Protein AF-A0A2E1J754-F1 (afdb_monomer_lite)

Foldseek 3Di:
DPLVVLLVLLVVLVVLLVVLVVQQPPDPPNLVSLLVSLCSNLVVSLVVQVCCVPPPVNHPFFLQDQQPPDDVNSGNVSQVSQQVVLQVSLVSVLVSQVVCVVVVHDGDPPLLVVLLSSLRSHLAPSSQSSLVSVCVSCVVNVVLVSLLSSLVSNLSSLSSVCNNPVVSPLVSLVVLQVSLVVLLVVLLVCLVVVVVSNNVSSLSSNVVSNVSSCVSVVVLQDLVQLVSLLSSLLSQLLSCLSVVPPVSVVVSVVSNVCSVVSNCVSNPVVCVPPVSVVVSVVSVVVSVVVNVVSCVVCVVVNVVD

Radius of gyration: 23.57 Å; chains: 1; bounding box: 48×75×52 Å

Sequence (305 aa):
MSNLELFDMAIMALLVFLLCIISLMNQKNLMERIAIAVDWFIIPIFIGRLIGAILYESLPAPLSVNPTKGDFIEWILPWSILETLLILSVILLSWLEVKRQKNDKEATKNNSIRAIAIVFISTGPAGLLAITLTLYHTIKNEQVSELGFIVPAIIFPIISISNMIPSIDGFGDNITLIIGLLSLLLCALTVPMKKEIWTMVLAIDAHLMLYTGILWTGLFTTIYLPIILISISTVVWVVGILQLRRVLRVWGLFDLLIAIIASLLVLGSTMLNPSILLISLIVLAVELGFVTWLSLSNEEELIKD

Secondary structure (DSSP, 8-state):
--THHHHHHHHHHHHHHHHHHHHHTT-S-HHHHHHHHHHHHHHHHHHHHHHHHHHTS-SPPTT---TTSS-IIIIIHHHHHHHHHHHHHHHHHHHHHHHHHHTTPPPPS-HHHHHHHHHHHSSSHHHHHHHHHHHHHHHHTT-HHHHHHHHHHTHHHHHHHHHH-GGGTTHHHHHHHHHHHHHHHHHHHTTTTT-GGGHHHHHHHHHHHHHHHHHHTTGGGSTHHHHHHHHHHHHHHHHHHHTT-HHHHHHHHHHHHHHHHHHHHHHGGGGGSHHHHHHHHHHHHHHHHHHHHHHHHTHHHHT--

Structure (mmCIF, N/CA/C/O backbone):
data_AF-A0A2E1J754-F1
#
_entry.id   AF-A0A2E1J754-F1
#
loop_
_atom_site.group_PDB
_atom_site.id
_atom_site.type_symbol
_atom_site.label_atom_id
_atom_site.label_alt_id
_atom_site.label_comp_id
_atom_site.label_asym_id
_atom_site.label_entity_id
_atom_site.label_seq_id
_atom_site.pdbx_PDB_ins_code
_atom_site.Cartn_x
_atom_site.Cartn_y
_atom_site.Cartn_z
_atom_site.occupancy
_atom_site.B_iso_or_equiv
_atom_site.auth_seq_id
_atom_site.auth_comp_id
_atom_site.auth_asym_id
_atom_site.auth_atom_id
_atom_site.pdbx_PDB_model_num
ATOM 1 N N . MET A 1 1 ? 12.336 10.855 -28.232 1.00 47.72 1 MET A N 1
ATOM 2 C CA . MET A 1 1 ? 11.633 11.811 -27.354 1.00 47.72 1 MET A CA 1
ATOM 3 C C . MET A 1 1 ? 12.185 13.189 -27.646 1.00 47.72 1 MET A C 1
ATOM 5 O O . MET A 1 1 ? 13.400 13.314 -27.755 1.00 47.72 1 MET A O 1
ATOM 9 N N . SER A 1 2 ? 11.328 14.182 -27.875 1.00 45.94 2 SER A N 1
ATOM 10 C CA . SER A 1 2 ? 11.789 15.562 -28.021 1.00 45.94 2 SER A CA 1
ATOM 11 C C . SER A 1 2 ? 12.051 16.107 -26.622 1.00 45.94 2 SER A C 1
ATOM 13 O O . SER A 1 2 ? 11.120 16.306 -25.850 1.00 45.94 2 SER A O 1
ATOM 15 N N . ASN A 1 3 ? 13.315 16.325 -26.279 1.00 54.97 3 ASN A N 1
ATOM 16 C CA . ASN A 1 3 ? 13.728 16.823 -24.967 1.00 54.97 3 ASN A CA 1
ATOM 17 C C . ASN A 1 3 ? 13.116 18.202 -24.600 1.00 54.97 3 ASN A C 1
ATOM 19 O O . ASN A 1 3 ? 13.100 18.589 -23.434 1.00 54.97 3 ASN A O 1
ATOM 23 N N . LEU A 1 4 ? 12.547 18.913 -25.581 1.00 60.50 4 LEU A N 1
ATOM 24 C CA . LEU A 1 4 ? 11.836 20.183 -25.403 1.00 60.50 4 LEU A CA 1
ATOM 25 C C . LEU A 1 4 ? 10.581 20.056 -24.517 1.00 60.50 4 LEU A C 1
ATOM 27 O O . LEU A 1 4 ? 10.286 20.963 -23.744 1.00 60.50 4 LEU A O 1
ATOM 31 N N . GLU A 1 5 ? 9.879 18.920 -24.554 1.00 66.94 5 GLU A N 1
ATOM 32 C CA . GLU A 1 5 ? 8.599 18.746 -23.843 1.00 66.94 5 GLU A CA 1
ATOM 33 C C . GLU A 1 5 ? 8.767 18.685 -22.309 1.00 66.94 5 GLU A C 1
ATOM 35 O O . GLU A 1 5 ? 7.878 19.082 -21.552 1.00 66.94 5 GLU A O 1
ATOM 40 N N . LEU A 1 6 ? 9.930 18.236 -21.824 1.00 72.00 6 LEU A N 1
ATOM 41 C CA . LEU A 1 6 ? 10.258 18.195 -20.392 1.00 72.00 6 LEU A CA 1
ATOM 42 C C . LEU A 1 6 ? 10.640 19.569 -19.846 1.00 72.00 6 LEU A C 1
ATOM 44 O O . LEU A 1 6 ? 10.276 19.922 -18.721 1.00 72.00 6 LEU A O 1
ATOM 48 N N . PHE A 1 7 ? 11.345 20.361 -20.651 1.00 74.62 7 PHE A N 1
ATOM 49 C CA . PHE A 1 7 ? 11.630 21.749 -20.319 1.00 74.62 7 PHE A CA 1
ATOM 50 C C . PHE A 1 7 ? 10.332 22.567 -20.234 1.00 74.62 7 PHE A C 1
ATOM 52 O O . PHE A 1 7 ? 10.132 23.309 -19.269 1.00 74.62 7 PHE A O 1
ATOM 59 N N . ASP A 1 8 ? 9.396 22.337 -21.158 1.00 76.44 8 ASP A N 1
ATOM 60 C CA . ASP A 1 8 ? 8.057 22.933 -21.120 1.00 76.44 8 ASP A CA 1
ATOM 61 C C . ASP A 1 8 ? 7.276 22.519 -19.861 1.00 76.44 8 ASP A C 1
ATOM 63 O O . ASP A 1 8 ? 6.618 23.354 -19.235 1.00 76.44 8 ASP A O 1
ATOM 67 N N . MET A 1 9 ? 7.401 21.263 -19.415 1.00 76.81 9 MET A N 1
ATOM 68 C CA . MET A 1 9 ? 6.810 20.805 -18.152 1.00 76.81 9 MET A CA 1
ATOM 69 C C . MET A 1 9 ? 7.381 21.557 -16.937 1.00 76.81 9 MET A C 1
ATOM 71 O O . MET A 1 9 ? 6.622 21.930 -16.041 1.00 76.81 9 MET A O 1
ATOM 75 N N . ALA A 1 10 ? 8.690 21.821 -16.897 1.00 79.44 10 ALA A N 1
ATOM 76 C CA . ALA A 1 10 ? 9.306 22.594 -15.815 1.00 79.44 10 ALA A CA 1
ATOM 77 C C . ALA A 1 10 ? 8.844 24.056 -15.806 1.00 79.44 10 ALA A C 1
ATOM 79 O O . ALA A 1 10 ? 8.538 24.600 -14.741 1.00 79.44 10 ALA A O 1
ATOM 80 N N . ILE A 1 11 ? 8.737 24.680 -16.984 1.00 80.69 11 ILE A N 1
ATOM 81 C CA . ILE A 1 11 ? 8.177 26.030 -17.124 1.00 80.69 11 ILE A CA 1
ATOM 82 C C . ILE A 1 11 ? 6.727 26.048 -16.639 1.00 80.69 11 ILE A C 1
ATOM 84 O O . ILE A 1 11 ? 6.354 26.917 -15.851 1.00 80.69 11 ILE A O 1
ATOM 88 N N . MET A 1 12 ? 5.918 25.072 -17.052 1.00 82.06 12 MET A N 1
ATOM 89 C CA . MET A 1 12 ? 4.533 24.940 -16.606 1.00 82.06 12 MET A CA 1
ATOM 90 C C . MET A 1 12 ? 4.436 24.757 -15.091 1.00 82.06 12 MET A C 1
ATOM 92 O O . MET A 1 12 ? 3.631 25.433 -14.453 1.00 82.06 12 MET A O 1
ATOM 96 N N . ALA A 1 13 ? 5.278 23.914 -14.490 1.00 80.75 13 ALA A N 1
ATOM 97 C CA . ALA A 1 13 ? 5.318 23.737 -13.040 1.00 80.75 13 ALA A CA 1
ATOM 98 C C . ALA A 1 13 ? 5.649 25.056 -12.321 1.00 80.75 13 ALA A C 1
ATOM 100 O O . ALA A 1 13 ? 4.962 25.427 -11.369 1.00 80.75 13 ALA A O 1
ATOM 101 N N . LEU A 1 14 ? 6.641 25.809 -12.805 1.00 85.81 14 LEU A N 1
ATOM 102 C CA . LEU A 1 14 ? 6.991 27.122 -12.255 1.00 85.81 14 LEU A CA 1
ATOM 103 C C . LEU A 1 14 ? 5.862 28.148 -12.416 1.00 85.81 14 LEU A C 1
ATOM 105 O O . LEU A 1 14 ? 5.579 28.897 -11.480 1.00 85.81 14 LEU A O 1
ATOM 109 N N . LEU A 1 15 ? 5.192 28.176 -13.570 1.00 85.12 15 LEU A N 1
ATOM 110 C CA . LEU A 1 15 ? 4.060 29.070 -13.819 1.00 85.12 15 LEU A CA 1
ATOM 111 C C . LEU A 1 15 ? 2.880 28.754 -12.901 1.00 85.12 15 LEU A C 1
ATOM 113 O O . LEU A 1 15 ? 2.347 29.661 -12.264 1.00 85.12 15 LEU A O 1
ATOM 117 N N . VAL A 1 16 ? 2.493 27.480 -12.786 1.00 84.44 16 VAL A N 1
ATOM 118 C CA . VAL A 1 16 ? 1.420 27.052 -11.876 1.00 84.44 16 VAL A CA 1
ATOM 119 C C . VAL A 1 16 ? 1.789 27.402 -10.437 1.00 84.44 16 VAL A C 1
ATOM 121 O O . VAL A 1 16 ? 0.974 27.978 -9.722 1.00 84.44 16 VAL A O 1
ATOM 124 N N . PHE A 1 17 ? 3.034 27.155 -10.028 1.00 84.69 17 PHE A N 1
ATOM 125 C CA . PHE A 1 17 ? 3.512 27.518 -8.698 1.00 84.69 17 PHE A CA 1
ATOM 126 C C . PHE A 1 17 ? 3.436 29.033 -8.435 1.00 84.69 17 PHE A C 1
ATOM 128 O O . PHE A 1 17 ? 2.975 29.461 -7.375 1.00 84.69 17 PHE A O 1
ATOM 135 N N . LEU A 1 18 ? 3.812 29.866 -9.409 1.00 85.69 18 LEU A N 1
ATOM 136 C CA . LEU A 1 18 ? 3.691 31.321 -9.305 1.00 85.69 18 LEU A CA 1
ATOM 137 C C . LEU A 1 18 ? 2.224 31.765 -9.191 1.00 85.69 18 LEU A C 1
ATOM 139 O O . LEU A 1 18 ? 1.899 32.606 -8.352 1.00 85.69 18 LEU A O 1
ATOM 143 N N . LEU A 1 19 ? 1.327 31.179 -9.989 1.00 85.31 19 LEU A N 1
ATOM 144 C CA . LEU A 1 19 ? -0.113 31.435 -9.900 1.00 85.31 19 LEU A CA 1
ATOM 145 C C . LEU A 1 19 ? -0.670 31.041 -8.525 1.00 85.31 19 LEU A C 1
ATOM 147 O O . LEU A 1 19 ? -1.472 31.783 -7.955 1.00 85.31 19 LEU A O 1
ATOM 151 N N . CYS A 1 20 ? -0.199 29.932 -7.951 1.00 85.69 20 CYS A N 1
ATOM 152 C CA . CYS A 1 20 ? -0.530 29.524 -6.589 1.00 85.69 20 CYS A CA 1
ATOM 153 C C . CYS A 1 20 ? -0.084 30.574 -5.560 1.00 85.69 20 CYS A C 1
ATOM 155 O O . CYS A 1 20 ? -0.878 30.934 -4.693 1.00 85.69 20 CYS A O 1
ATOM 157 N N . ILE A 1 21 ? 1.131 31.128 -5.676 1.00 85.56 21 ILE A N 1
ATOM 158 C CA . ILE A 1 21 ? 1.607 32.212 -4.796 1.00 85.56 21 ILE A CA 1
ATOM 159 C C . ILE A 1 21 ? 0.702 33.443 -4.912 1.00 85.56 21 ILE A C 1
ATOM 161 O O . ILE A 1 21 ? 0.248 33.972 -3.895 1.00 85.56 21 ILE A O 1
ATOM 165 N N . ILE A 1 22 ? 0.398 33.881 -6.136 1.00 84.31 22 ILE A N 1
ATOM 166 C CA . ILE A 1 22 ? -0.469 35.044 -6.377 1.00 84.31 22 ILE A CA 1
ATOM 167 C C . ILE A 1 22 ? -1.865 34.802 -5.785 1.00 84.31 22 ILE A C 1
ATOM 169 O O . ILE A 1 22 ? -2.422 35.683 -5.131 1.00 84.31 22 ILE A O 1
ATOM 173 N N . SER A 1 23 ? -2.408 33.588 -5.925 1.00 85.25 23 SER A N 1
ATOM 174 C CA . SER A 1 23 ? -3.712 33.211 -5.367 1.00 85.25 23 SER A CA 1
ATOM 175 C C . SER A 1 23 ? -3.778 33.281 -3.832 1.00 85.25 23 SER A C 1
ATOM 177 O O . SER A 1 23 ? -4.881 33.305 -3.269 1.00 85.25 23 SER A O 1
ATOM 179 N N . LEU A 1 24 ? -2.635 33.287 -3.141 1.00 85.75 24 LEU A N 1
ATOM 180 C CA . LEU A 1 24 ? -2.552 33.410 -1.684 1.00 85.75 24 LEU A CA 1
ATOM 181 C C . LEU A 1 24 ? -2.466 34.868 -1.213 1.00 85.75 24 LEU A C 1
ATOM 183 O O . LEU A 1 24 ? -2.749 35.147 -0.044 1.00 85.75 24 LEU A O 1
ATOM 187 N N . MET A 1 25 ? -2.113 35.805 -2.097 1.00 83.12 25 MET A N 1
ATOM 188 C CA . MET A 1 25 ? -1.955 37.214 -1.742 1.00 83.12 25 MET A CA 1
ATOM 189 C C . MET A 1 25 ? -3.292 37.834 -1.304 1.00 83.12 25 MET A C 1
ATOM 191 O O . MET A 1 25 ? -4.343 37.589 -1.896 1.00 83.12 25 MET A O 1
ATOM 195 N N . ASN A 1 26 ? -3.250 38.667 -0.258 1.00 76.06 26 ASN A N 1
ATOM 196 C CA . ASN A 1 26 ? -4.406 39.378 0.313 1.00 76.06 26 ASN A CA 1
ATOM 197 C C . ASN A 1 26 ? -5.545 38.503 0.875 1.00 76.06 26 ASN A C 1
ATOM 199 O O . ASN A 1 26 ? -6.674 38.973 1.031 1.00 76.06 26 ASN A O 1
ATOM 203 N N . GLN A 1 27 ? -5.271 37.249 1.242 1.00 80.94 27 GLN A N 1
ATOM 204 C CA . GLN A 1 27 ? -6.302 36.355 1.767 1.00 80.94 27 GLN A CA 1
ATOM 205 C C . GLN A 1 27 ? -6.327 36.264 3.294 1.00 80.94 27 GLN A C 1
ATOM 207 O O . GLN A 1 27 ? -5.302 36.081 3.945 1.00 80.94 27 GLN A O 1
ATOM 212 N N . LYS A 1 28 ? -7.537 36.317 3.867 1.00 75.00 28 LYS A N 1
ATOM 213 C CA . LYS A 1 28 ? -7.764 36.235 5.323 1.00 75.00 28 LYS A CA 1
ATOM 214 C C . LYS A 1 28 ? -7.648 34.801 5.867 1.00 75.00 28 LYS A C 1
ATOM 216 O O . LYS A 1 28 ? -7.119 34.601 6.955 1.00 75.00 28 LYS A O 1
ATOM 221 N N . ASN A 1 29 ? -8.063 33.796 5.088 1.00 81.12 29 ASN A N 1
ATOM 222 C CA . ASN A 1 29 ? -8.018 32.375 5.472 1.00 81.12 29 ASN A CA 1
ATOM 223 C C . ASN A 1 29 ? -6.783 31.676 4.887 1.00 81.12 29 ASN A C 1
ATOM 225 O O . ASN A 1 29 ? -6.894 30.776 4.053 1.00 81.12 29 ASN A O 1
ATOM 229 N N . LEU A 1 30 ? -5.592 32.111 5.309 1.00 84.50 30 LEU A N 1
ATOM 230 C CA . LEU A 1 30 ? -4.327 31.660 4.719 1.00 84.50 30 LEU A CA 1
ATOM 231 C C . LEU A 1 30 ? -4.124 30.137 4.842 1.00 84.50 30 LEU A C 1
ATOM 233 O O . LEU A 1 30 ? -3.707 29.494 3.888 1.00 84.50 30 LEU A O 1
ATOM 237 N N . MET A 1 31 ? -4.487 29.543 5.985 1.00 83.62 31 MET A N 1
ATOM 238 C CA . MET A 1 31 ? -4.318 28.105 6.246 1.00 83.62 31 MET A CA 1
ATOM 239 C C . MET A 1 31 ? -5.065 27.210 5.244 1.00 83.62 31 MET A C 1
ATOM 241 O O . MET A 1 31 ? -4.492 26.280 4.688 1.00 83.62 31 MET A O 1
ATOM 245 N N . GLU A 1 32 ? -6.351 27.473 5.014 1.00 85.31 32 GLU A N 1
ATOM 246 C CA . GLU A 1 32 ? -7.164 26.680 4.081 1.00 85.31 32 GLU A CA 1
ATOM 247 C C . GLU A 1 32 ? -6.717 26.905 2.640 1.00 85.31 32 GLU A C 1
ATOM 249 O O . GLU A 1 32 ? -6.625 25.958 1.863 1.00 85.31 32 GLU A O 1
ATOM 254 N N . ARG A 1 33 ? -6.365 28.147 2.298 1.00 88.12 33 ARG A N 1
ATOM 255 C CA . ARG A 1 33 ? -5.933 28.471 0.944 1.00 88.12 33 ARG A CA 1
ATOM 256 C C . ARG A 1 33 ? -4.564 27.917 0.594 1.00 88.12 33 ARG A C 1
ATOM 258 O O . ARG A 1 33 ? -4.393 27.547 -0.556 1.00 88.12 33 ARG A O 1
ATOM 265 N N . ILE A 1 34 ? -3.629 27.807 1.542 1.00 88.25 34 ILE A N 1
ATOM 266 C CA . ILE A 1 34 ? -2.342 27.135 1.300 1.00 88.25 34 ILE A CA 1
ATOM 267 C C . ILE A 1 34 ? -2.582 25.675 0.907 1.00 88.25 34 ILE A C 1
ATOM 269 O O . ILE A 1 34 ? -2.048 25.242 -0.108 1.00 88.25 34 ILE A O 1
ATOM 273 N N . ALA A 1 35 ? -3.421 24.936 1.646 1.00 87.62 35 ALA A N 1
ATOM 274 C CA . ALA A 1 35 ? -3.749 23.552 1.284 1.00 87.62 35 ALA A CA 1
ATOM 275 C C . ALA A 1 35 ? -4.365 23.459 -0.120 1.00 87.62 35 ALA A C 1
ATOM 277 O O . ALA A 1 35 ? -3.934 22.643 -0.926 1.00 87.62 35 ALA A O 1
ATOM 278 N N . ILE A 1 36 ? -5.328 24.336 -0.422 1.00 88.50 36 ILE A N 1
ATOM 279 C CA . ILE A 1 36 ? -5.982 24.384 -1.735 1.00 88.50 36 ILE A CA 1
ATOM 280 C C . ILE A 1 36 ? -4.969 24.728 -2.836 1.00 88.50 36 ILE A C 1
ATOM 282 O O . ILE A 1 36 ? -4.963 24.092 -3.881 1.00 88.50 36 ILE A O 1
ATOM 286 N N . ALA A 1 37 ? -4.089 25.704 -2.618 1.00 89.94 37 ALA A N 1
ATOM 287 C CA . ALA A 1 37 ? -3.073 26.102 -3.588 1.00 89.94 37 ALA A CA 1
ATOM 288 C C . ALA A 1 37 ? -2.086 24.963 -3.881 1.00 89.94 37 ALA A C 1
ATOM 290 O O . ALA A 1 37 ? -1.729 24.760 -5.037 1.00 89.94 37 ALA A O 1
ATOM 291 N N . VAL A 1 38 ? -1.692 24.197 -2.859 1.00 91.25 38 VAL A N 1
ATOM 292 C CA . VAL A 1 38 ? -0.857 23.002 -3.033 1.00 91.25 38 VAL A CA 1
ATOM 293 C C . VAL A 1 38 ? -1.590 21.928 -3.847 1.00 91.25 38 VAL A C 1
ATOM 295 O O . VAL A 1 38 ? -0.989 21.342 -4.743 1.00 91.25 38 VAL A O 1
ATOM 298 N N . ASP A 1 39 ? -2.891 21.720 -3.629 1.00 90.81 39 ASP A N 1
ATOM 299 C CA . ASP A 1 39 ? -3.690 20.801 -4.457 1.00 90.81 39 ASP A CA 1
ATOM 300 C C . ASP A 1 39 ? -3.752 21.242 -5.921 1.00 90.81 39 ASP A C 1
ATOM 302 O O . ASP A 1 39 ? -3.573 20.424 -6.824 1.00 90.81 39 ASP A O 1
ATOM 306 N N . TRP A 1 40 ? -3.948 22.542 -6.162 1.00 90.69 40 TRP A N 1
ATOM 307 C CA . TRP A 1 40 ? -3.932 23.125 -7.508 1.00 90.69 40 TRP A CA 1
ATOM 308 C C . TRP A 1 40 ? -2.568 23.042 -8.189 1.00 90.69 40 TRP A C 1
ATOM 310 O O . TRP A 1 40 ? -2.507 23.094 -9.412 1.00 90.69 40 TRP A O 1
ATOM 320 N N . PHE A 1 41 ? -1.488 22.893 -7.427 1.00 91.62 41 PHE A N 1
ATOM 321 C CA . PHE A 1 41 ? -0.169 22.618 -7.977 1.00 91.62 41 PHE A CA 1
ATOM 322 C C . PHE A 1 41 ? 0.004 21.126 -8.302 1.00 91.62 41 PHE A C 1
ATOM 324 O O . PHE A 1 41 ? 0.378 20.773 -9.418 1.00 91.62 41 PHE A O 1
ATOM 331 N N . ILE A 1 42 ? -0.314 20.237 -7.358 1.00 92.56 42 ILE A N 1
ATOM 332 C CA . ILE A 1 42 ? -0.054 18.794 -7.479 1.00 92.56 42 ILE A CA 1
ATOM 333 C C . ILE A 1 42 ? -0.981 18.129 -8.504 1.00 92.56 42 ILE A C 1
ATOM 335 O O . ILE A 1 42 ? -0.514 17.385 -9.364 1.00 92.56 42 ILE A O 1
ATOM 339 N N . ILE A 1 43 ? -2.294 18.366 -8.424 1.00 91.31 43 ILE A N 1
ATOM 340 C CA . ILE A 1 43 ? -3.293 17.601 -9.189 1.00 91.31 43 ILE A CA 1
ATOM 341 C C . ILE A 1 43 ? -3.132 17.787 -10.707 1.00 91.31 43 ILE A C 1
ATOM 343 O O . ILE A 1 43 ? -3.105 16.776 -11.413 1.00 91.31 43 ILE A O 1
ATOM 347 N N . PRO A 1 44 ? -2.983 19.012 -11.253 1.00 88.81 44 PRO A N 1
ATOM 348 C CA . PRO A 1 44 ? -2.802 19.186 -12.692 1.00 88.81 44 PRO A CA 1
ATOM 349 C C . PRO A 1 44 ? -1.517 18.543 -13.213 1.00 88.81 44 PRO A C 1
ATOM 351 O O . PRO A 1 44 ? -1.535 17.952 -14.288 1.00 88.81 44 PRO A O 1
ATOM 354 N N . ILE A 1 45 ? -0.423 18.603 -12.446 1.00 89.62 45 ILE A N 1
ATOM 355 C CA . ILE A 1 45 ? 0.846 17.963 -12.820 1.00 89.62 45 ILE A CA 1
ATOM 356 C C . ILE A 1 45 ? 0.692 16.440 -12.818 1.00 89.62 45 ILE A C 1
ATOM 358 O O . ILE A 1 45 ? 1.129 15.777 -13.757 1.00 89.62 45 ILE A O 1
ATOM 362 N N . PHE A 1 46 ? 0.031 15.883 -11.800 1.00 91.25 46 PHE A N 1
ATOM 363 C CA . PHE A 1 46 ? -0.262 14.453 -11.722 1.00 91.25 46 PHE A CA 1
ATOM 364 C C . PHE A 1 46 ? -1.081 13.979 -12.928 1.00 91.25 46 PHE A C 1
ATOM 366 O O . PHE A 1 46 ? -0.673 13.051 -13.625 1.00 91.25 46 PHE A O 1
ATOM 373 N N . ILE A 1 47 ? -2.202 14.650 -13.213 1.00 88.56 47 ILE A N 1
ATOM 374 C CA . ILE A 1 47 ? -3.074 14.321 -14.348 1.00 88.56 47 ILE A CA 1
ATOM 375 C C . ILE A 1 47 ? -2.319 14.488 -15.669 1.00 88.56 47 ILE A C 1
ATOM 377 O O . ILE A 1 47 ? -2.368 13.597 -16.514 1.00 88.56 47 ILE A O 1
ATOM 381 N N . GLY A 1 48 ? -1.583 15.589 -15.834 1.00 85.38 48 GLY A N 1
ATOM 382 C CA . GLY A 1 48 ? -0.769 15.844 -17.019 1.00 85.38 48 GLY A CA 1
ATOM 383 C C . GLY A 1 48 ? 0.261 14.742 -17.261 1.00 85.38 48 GLY A C 1
ATOM 384 O O . GLY A 1 48 ? 0.405 14.284 -18.392 1.00 85.38 48 GLY A O 1
ATOM 385 N N . ARG A 1 49 ? 0.908 14.241 -16.201 1.00 85.19 49 ARG A N 1
ATOM 386 C CA . ARG A 1 49 ? 1.864 13.133 -16.299 1.00 85.19 49 ARG A CA 1
ATOM 387 C C . ARG A 1 49 ? 1.193 11.814 -16.679 1.00 85.19 49 ARG A C 1
ATOM 389 O O . ARG A 1 49 ? 1.722 11.107 -17.530 1.00 85.19 49 ARG A O 1
ATOM 396 N N . LEU A 1 50 ? 0.040 11.486 -16.093 1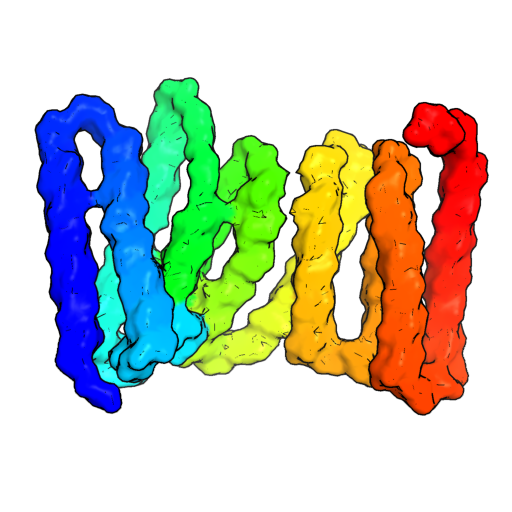.00 87.00 50 LEU A N 1
ATOM 397 C CA . LEU A 1 50 ? -0.703 10.274 -16.458 1.00 87.00 50 LEU A CA 1
ATOM 398 C C . LEU A 1 50 ? -1.162 10.311 -17.921 1.00 87.00 50 LEU A C 1
ATOM 400 O O . LEU A 1 50 ? -0.966 9.346 -18.654 1.00 87.00 50 LEU A O 1
ATOM 404 N N . ILE A 1 51 ? -1.733 11.435 -18.357 1.00 85.25 51 ILE A N 1
ATOM 405 C CA . ILE A 1 51 ? -2.210 11.614 -19.732 1.00 85.25 51 ILE A CA 1
ATOM 406 C C . ILE A 1 51 ? -1.038 11.595 -20.719 1.00 85.25 51 ILE A C 1
ATOM 408 O O . ILE A 1 51 ? -1.116 10.905 -21.732 1.00 85.25 51 ILE A O 1
ATOM 412 N N . GLY A 1 52 ? 0.053 12.308 -20.422 1.00 80.38 52 GLY A N 1
ATOM 413 C CA . GLY A 1 52 ? 1.243 12.353 -21.276 1.00 80.38 52 GLY A CA 1
ATOM 414 C C . GLY A 1 52 ? 1.921 10.991 -21.429 1.00 80.38 52 GLY A C 1
ATOM 415 O O . GLY A 1 52 ? 2.336 10.641 -22.531 1.00 80.38 52 GLY A O 1
ATOM 416 N N . ALA A 1 53 ? 1.953 10.193 -20.357 1.00 82.88 53 ALA A N 1
ATOM 417 C CA . ALA A 1 53 ? 2.482 8.832 -20.395 1.00 82.88 53 ALA A CA 1
ATOM 418 C C . ALA A 1 53 ? 1.613 7.871 -21.227 1.00 82.88 53 ALA A C 1
ATOM 420 O O . ALA A 1 53 ? 2.154 6.991 -21.886 1.00 82.88 53 ALA A O 1
ATOM 421 N N . ILE A 1 54 ? 0.281 8.024 -21.202 1.00 81.31 54 ILE A N 1
ATOM 422 C CA . ILE A 1 54 ? -0.649 7.105 -21.885 1.00 81.31 54 ILE A CA 1
ATOM 423 C C . ILE A 1 54 ? -0.869 7.481 -23.355 1.00 81.31 54 ILE A C 1
ATOM 425 O O . ILE A 1 54 ? -0.897 6.603 -24.211 1.00 81.31 54 ILE A O 1
ATOM 429 N N . LEU A 1 55 ? -1.111 8.761 -23.651 1.00 75.12 55 LEU A N 1
ATOM 430 C CA . LEU A 1 55 ? -1.621 9.178 -24.964 1.00 75.12 55 LEU A CA 1
ATOM 431 C C . LEU A 1 55 ? -0.531 9.527 -25.972 1.00 75.12 55 LEU A C 1
ATOM 433 O O . LEU A 1 55 ? -0.763 9.398 -27.171 1.00 75.12 55 LEU A O 1
ATOM 437 N N . TYR A 1 56 ? 0.614 10.018 -25.504 1.00 61.34 56 TYR A N 1
ATOM 438 C CA . TYR A 1 56 ? 1.591 10.665 -26.378 1.00 61.34 56 TYR A CA 1
ATOM 439 C C . TYR A 1 56 ? 2.992 10.057 -26.294 1.00 61.34 56 TYR A C 1
ATOM 441 O O . TYR A 1 56 ? 3.836 10.436 -27.100 1.00 61.34 56 TYR A O 1
ATOM 449 N N . GLU A 1 57 ? 3.259 9.170 -25.321 1.00 68.31 57 GLU A N 1
ATOM 450 C CA . GLU A 1 57 ? 4.618 8.712 -24.956 1.00 68.31 57 GLU A CA 1
ATOM 451 C C . GLU A 1 57 ? 5.625 9.881 -24.819 1.00 68.31 57 GLU A C 1
ATOM 453 O O . GLU A 1 57 ? 6.841 9.711 -24.923 1.00 68.31 57 GLU A O 1
ATOM 458 N N . SER A 1 58 ? 5.106 11.093 -24.595 1.00 69.44 58 SER A N 1
ATOM 459 C CA . SER A 1 58 ? 5.857 12.348 -24.563 1.00 69.44 58 SER A CA 1
ATOM 460 C C . SER A 1 58 ? 6.539 12.532 -23.218 1.00 69.44 58 SER A C 1
ATOM 462 O O . SER A 1 58 ? 7.672 13.002 -23.126 1.00 69.44 58 SER A O 1
ATOM 464 N N . LEU A 1 59 ? 5.861 12.088 -22.158 1.00 76.38 59 LEU A N 1
ATOM 465 C CA . LEU A 1 59 ? 6.389 12.070 -20.807 1.00 76.38 59 LEU A CA 1
ATOM 466 C C . LEU A 1 59 ? 6.719 10.640 -20.385 1.00 76.38 59 LEU A C 1
ATOM 468 O O . LEU A 1 59 ? 5.932 9.722 -20.634 1.00 76.38 59 LEU A O 1
ATOM 472 N N . PRO A 1 60 ? 7.854 10.436 -19.696 1.00 81.38 60 PRO A N 1
ATOM 473 C CA . PRO A 1 60 ? 8.182 9.132 -19.157 1.00 81.38 60 PRO A CA 1
ATOM 474 C C . PRO A 1 60 ? 7.134 8.714 -18.122 1.00 81.38 60 PRO A C 1
ATOM 476 O O . PRO A 1 60 ? 6.643 9.527 -17.323 1.00 81.38 60 PRO A O 1
ATOM 479 N N . ALA A 1 61 ? 6.822 7.419 -18.128 1.00 85.06 61 ALA A N 1
ATOM 480 C CA . ALA A 1 61 ? 5.843 6.843 -17.227 1.00 85.06 61 ALA A CA 1
ATOM 481 C C . ALA A 1 61 ? 6.157 7.182 -15.751 1.00 85.06 61 ALA A C 1
ATOM 483 O O . ALA A 1 61 ? 7.316 7.398 -15.362 1.00 85.06 61 ALA A O 1
ATOM 484 N N . PRO A 1 62 ? 5.129 7.286 -14.890 1.00 87.38 62 PRO A N 1
ATOM 485 C CA . PRO A 1 62 ? 5.336 7.341 -13.450 1.00 87.38 62 PRO A CA 1
ATOM 486 C C . PRO A 1 62 ? 6.258 6.215 -12.977 1.00 87.38 62 PRO A C 1
ATOM 488 O O . PRO A 1 62 ? 6.191 5.102 -13.490 1.00 87.38 62 PRO A O 1
ATOM 491 N N . LEU A 1 63 ? 7.096 6.506 -11.980 1.00 89.06 63 LEU A N 1
ATOM 492 C CA . LEU A 1 63 ? 7.983 5.533 -11.328 1.00 89.06 63 LEU A CA 1
ATOM 493 C C . LEU A 1 63 ? 9.085 4.910 -12.206 1.00 89.06 63 LEU A C 1
ATOM 495 O O . LEU A 1 63 ? 9.766 4.019 -11.718 1.00 89.06 63 LEU A O 1
ATOM 499 N N . SER A 1 64 ? 9.293 5.346 -13.456 1.00 87.69 64 SER A N 1
ATOM 500 C CA . SER A 1 64 ? 10.336 4.796 -14.349 1.00 87.69 64 SER A CA 1
ATOM 501 C C . SER A 1 64 ? 11.488 5.767 -14.640 1.00 87.69 64 SER A C 1
ATOM 503 O O . SER A 1 64 ? 12.344 5.504 -15.484 1.00 87.69 64 SER A O 1
ATOM 505 N N . VAL A 1 65 ? 11.478 6.946 -14.018 1.00 87.31 65 VAL A N 1
ATOM 506 C CA . VAL A 1 65 ? 12.387 8.048 -14.356 1.00 87.31 65 VAL A CA 1
ATOM 507 C C . VAL A 1 65 ? 13.683 7.932 -13.569 1.00 87.31 65 VAL A C 1
ATOM 509 O O . VAL A 1 65 ? 13.666 7.915 -12.343 1.00 87.31 65 VAL A O 1
ATOM 512 N N . ASN A 1 66 ? 14.818 7.960 -14.270 1.00 90.31 66 ASN A N 1
ATOM 513 C CA . ASN A 1 66 ? 16.113 8.238 -13.658 1.00 90.31 66 ASN A CA 1
ATOM 514 C C . ASN A 1 66 ? 16.465 9.729 -13.865 1.00 90.31 66 ASN A C 1
ATOM 516 O O . ASN A 1 66 ? 16.806 10.110 -14.986 1.00 90.31 66 ASN A O 1
ATOM 520 N N . PRO A 1 67 ? 16.426 10.580 -12.821 1.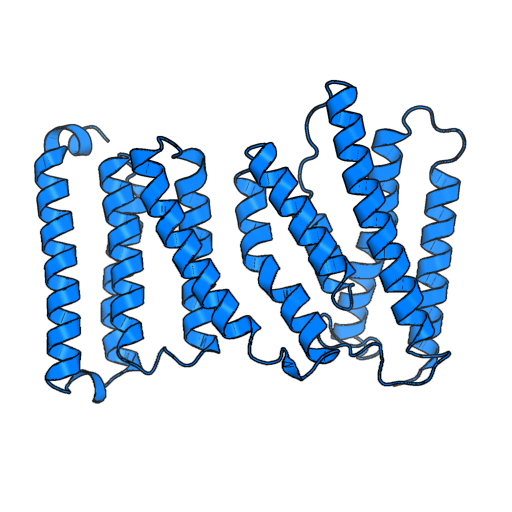00 87.81 67 PRO A N 1
ATOM 521 C CA . PRO A 1 67 ? 16.640 12.022 -12.969 1.00 87.81 67 PRO A CA 1
ATOM 522 C C . PRO A 1 67 ? 18.101 12.422 -13.212 1.00 87.81 67 PRO A C 1
ATOM 524 O O . PRO A 1 67 ? 18.360 13.576 -13.534 1.00 87.81 67 PRO A O 1
ATOM 527 N N . THR A 1 68 ? 19.064 11.508 -13.054 1.00 87.81 68 THR A N 1
ATOM 528 C CA . THR A 1 68 ? 20.503 11.813 -13.151 1.00 87.81 68 THR A CA 1
ATOM 529 C C . THR A 1 68 ? 21.127 11.401 -14.482 1.00 87.81 68 THR A C 1
ATOM 531 O O . THR A 1 68 ? 22.261 11.781 -14.770 1.00 87.81 68 THR A O 1
ATOM 534 N N . LYS A 1 69 ? 20.403 10.645 -15.315 1.00 84.88 69 LYS A N 1
ATOM 535 C CA . LYS A 1 69 ? 20.873 10.169 -16.622 1.00 84.88 69 LYS A CA 1
ATOM 536 C C . LYS A 1 69 ? 20.202 10.929 -17.767 1.00 84.88 69 LYS A C 1
ATOM 538 O O . LYS A 1 69 ? 19.226 10.450 -18.333 1.00 84.88 69 LYS A O 1
ATOM 543 N N . GLY A 1 70 ? 20.748 12.089 -18.124 1.00 84.75 70 GLY A N 1
ATOM 544 C CA . GLY A 1 70 ? 20.276 12.885 -19.260 1.00 84.75 70 GLY A CA 1
ATOM 545 C C . GLY A 1 70 ? 21.056 14.185 -19.444 1.00 84.75 70 GLY A C 1
ATOM 546 O O . GLY A 1 70 ? 22.033 14.430 -18.734 1.00 84.75 70 GLY A O 1
ATOM 547 N N . ASP A 1 71 ? 20.622 15.011 -20.398 1.00 88.88 71 ASP A N 1
ATOM 548 C CA . ASP A 1 71 ? 21.160 16.362 -20.573 1.00 88.88 71 ASP A CA 1
ATOM 549 C C . ASP A 1 71 ? 20.844 17.248 -19.359 1.00 88.88 71 ASP A C 1
ATOM 551 O O . ASP A 1 71 ? 19.800 17.114 -18.712 1.00 88.88 71 ASP A O 1
ATOM 555 N N . PHE A 1 72 ? 21.745 18.174 -19.033 1.00 85.44 72 PHE A N 1
ATOM 556 C CA . PHE A 1 72 ? 21.560 19.020 -17.863 1.00 85.44 72 PHE A CA 1
ATOM 557 C C . PHE A 1 72 ? 20.323 19.919 -17.977 1.00 85.44 72 PHE A C 1
ATOM 559 O O . PHE A 1 72 ? 19.538 19.982 -17.034 1.00 85.44 72 PHE A O 1
ATOM 566 N N . ILE A 1 73 ? 20.144 20.606 -19.108 1.00 85.19 73 ILE A N 1
ATOM 567 C CA . ILE A 1 73 ? 19.111 21.636 -19.281 1.00 85.19 73 ILE A CA 1
ATOM 568 C C . ILE A 1 73 ? 17.757 20.995 -19.553 1.00 85.19 73 ILE A C 1
ATOM 570 O O . ILE A 1 73 ? 16.747 21.438 -19.013 1.00 85.19 73 ILE A O 1
ATOM 574 N N . GLU A 1 74 ? 17.733 19.955 -20.377 1.00 82.56 74 GLU A N 1
ATOM 575 C CA . GLU A 1 74 ? 16.475 19.396 -20.864 1.00 82.56 74 GLU A CA 1
ATOM 576 C C . GLU A 1 74 ? 15.937 18.251 -19.991 1.00 82.56 74 GLU A C 1
ATOM 578 O O . GLU A 1 74 ? 14.765 17.892 -20.092 1.00 82.56 74 GLU A O 1
ATOM 583 N N . TRP A 1 75 ? 16.768 17.683 -19.109 1.00 87.44 75 TRP A N 1
ATOM 584 C CA . TRP A 1 75 ? 16.394 16.535 -18.279 1.00 87.44 75 TRP A CA 1
ATOM 585 C C . TRP A 1 75 ? 16.658 16.767 -16.792 1.00 87.44 75 TRP A C 1
ATOM 587 O O . TRP A 1 75 ? 15.719 16.839 -15.998 1.00 87.44 75 TRP A O 1
ATOM 597 N N . ILE A 1 76 ? 17.927 16.905 -16.397 1.00 90.12 76 ILE A N 1
ATOM 598 C CA . ILE A 1 76 ? 18.315 16.929 -14.976 1.00 90.12 76 ILE A CA 1
ATOM 599 C C . ILE A 1 76 ? 17.694 18.136 -14.266 1.00 90.12 76 ILE A C 1
ATOM 601 O O . ILE A 1 76 ? 17.136 17.998 -13.174 1.00 90.12 76 ILE A O 1
ATOM 605 N N . LEU A 1 77 ? 17.774 19.318 -14.880 1.00 88.88 77 LEU A N 1
ATOM 606 C CA . LEU A 1 77 ? 17.278 20.565 -14.309 1.00 88.88 77 LEU A CA 1
ATOM 607 C C . LEU A 1 77 ? 15.741 20.555 -14.135 1.00 88.88 77 LEU A C 1
ATOM 609 O O . LEU A 1 77 ? 15.304 20.799 -13.008 1.00 88.88 77 LEU A O 1
ATOM 613 N N . PRO A 1 78 ? 14.917 20.212 -15.151 1.00 89.81 78 PRO A N 1
ATOM 614 C CA . PRO A 1 78 ? 13.471 20.037 -15.005 1.00 89.81 78 PRO A CA 1
ATOM 615 C C . PRO A 1 78 ? 13.054 19.133 -13.845 1.00 89.81 78 PRO A C 1
ATOM 617 O O . PRO A 1 78 ? 12.257 19.543 -12.997 1.00 89.81 78 PRO A O 1
ATOM 620 N N . TRP A 1 79 ? 13.631 17.930 -13.765 1.00 90.69 79 TRP A N 1
ATOM 621 C CA . TRP A 1 79 ? 13.313 16.976 -12.702 1.00 90.69 79 TRP A CA 1
ATOM 622 C C . TRP A 1 79 ? 13.754 17.482 -11.332 1.00 90.69 79 TRP A C 1
ATOM 624 O O . TRP A 1 79 ? 13.006 17.357 -10.365 1.00 90.69 79 TRP A O 1
ATOM 634 N N . SER A 1 80 ? 14.923 18.120 -11.248 1.00 91.56 80 SER A N 1
ATOM 635 C CA . SER A 1 80 ? 15.424 18.689 -9.992 1.00 91.56 80 SER A CA 1
ATOM 636 C C . SER A 1 80 ? 14.536 19.826 -9.477 1.00 91.56 80 SER A C 1
ATOM 638 O O . SER A 1 80 ? 14.259 19.897 -8.276 1.00 91.56 80 SER A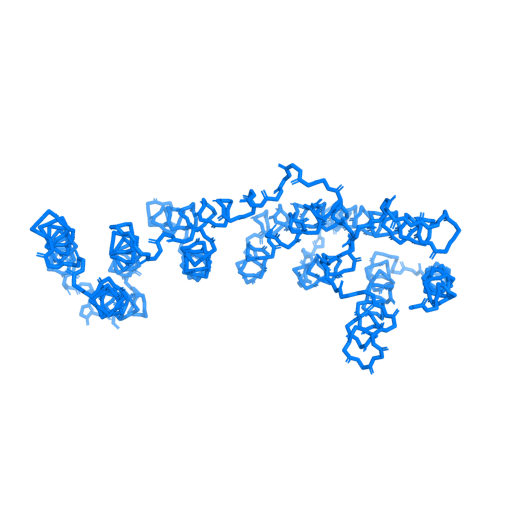 O 1
ATOM 640 N N . ILE A 1 81 ? 14.059 20.705 -10.368 1.00 92.12 81 ILE A N 1
ATOM 641 C CA . ILE A 1 81 ? 13.123 21.785 -10.019 1.00 92.12 81 ILE A CA 1
ATOM 642 C C . ILE A 1 81 ? 11.807 21.189 -9.519 1.00 92.12 81 ILE A C 1
ATOM 644 O O . ILE A 1 81 ? 11.337 21.566 -8.444 1.00 92.12 81 ILE A O 1
ATOM 648 N N . LEU A 1 82 ? 11.236 20.239 -10.263 1.00 92.75 82 LEU A N 1
ATOM 649 C CA . LEU A 1 82 ? 9.977 19.595 -9.901 1.00 92.75 82 LEU A CA 1
ATOM 650 C C . LEU A 1 82 ? 10.072 18.898 -8.538 1.00 92.75 82 LEU A C 1
ATOM 652 O O . LEU A 1 82 ? 9.235 19.137 -7.669 1.00 92.75 82 LEU A O 1
ATOM 656 N N . GLU A 1 83 ? 11.119 18.105 -8.317 1.00 94.56 83 GLU A N 1
ATOM 657 C CA . GLU A 1 83 ? 11.340 17.388 -7.060 1.00 94.56 83 GLU A CA 1
ATOM 658 C C . GLU A 1 83 ? 11.488 18.360 -5.878 1.00 94.56 83 GLU A C 1
ATOM 660 O O . GLU A 1 83 ? 10.883 18.166 -4.823 1.00 94.56 83 GLU A O 1
ATOM 665 N N . THR A 1 84 ? 12.210 19.469 -6.069 1.00 94.81 84 THR A N 1
ATOM 666 C CA . THR A 1 84 ? 12.370 20.513 -5.043 1.00 94.81 84 THR A CA 1
ATOM 667 C C . THR A 1 84 ? 11.035 21.181 -4.695 1.00 94.81 84 THR A C 1
ATOM 669 O O . THR A 1 84 ? 10.733 21.383 -3.515 1.00 94.81 84 THR A O 1
ATOM 672 N N . LEU A 1 85 ? 10.207 21.496 -5.697 1.00 95.19 85 LEU A N 1
ATOM 673 C CA . LEU A 1 85 ? 8.877 22.080 -5.484 1.00 95.19 85 LEU A CA 1
ATOM 674 C C . LEU A 1 85 ? 7.931 21.109 -4.762 1.00 95.19 85 LEU A C 1
ATOM 676 O O . LEU A 1 85 ? 7.148 21.532 -3.906 1.00 95.19 85 LEU A O 1
ATOM 680 N N . LEU A 1 86 ? 8.020 19.808 -5.053 1.00 95.94 86 LEU A N 1
ATOM 681 C CA . LEU A 1 86 ? 7.259 18.781 -4.341 1.00 95.94 86 LEU A CA 1
ATOM 682 C C . LEU A 1 86 ? 7.701 18.667 -2.877 1.00 95.94 86 LEU A C 1
ATOM 684 O O . LEU A 1 86 ? 6.843 18.661 -1.996 1.00 95.94 86 LEU A O 1
ATOM 688 N N . ILE A 1 87 ? 9.009 18.653 -2.594 1.00 97.00 87 ILE A N 1
ATOM 689 C CA . ILE A 1 87 ? 9.529 18.646 -1.214 1.00 97.00 87 ILE A CA 1
ATOM 690 C C . ILE A 1 87 ? 9.009 19.863 -0.444 1.00 97.00 87 ILE A C 1
ATOM 692 O O . ILE A 1 87 ? 8.494 19.719 0.667 1.00 97.00 87 ILE A O 1
ATOM 696 N N . LEU A 1 88 ? 9.082 21.056 -1.041 1.00 95.19 88 LEU A N 1
ATOM 697 C CA . LEU A 1 88 ? 8.557 22.275 -0.428 1.00 95.19 88 LEU A CA 1
ATOM 698 C C . LEU A 1 88 ? 7.053 22.155 -0.142 1.00 95.19 88 LEU A C 1
ATOM 700 O O . LEU A 1 88 ? 6.607 22.508 0.947 1.00 95.19 88 LEU A O 1
ATOM 704 N N . SER A 1 89 ? 6.284 21.615 -1.089 1.00 94.56 89 SER A N 1
ATOM 705 C CA . SER A 1 89 ? 4.841 21.397 -0.940 1.00 94.56 89 SER A CA 1
ATOM 706 C C . SER A 1 89 ? 4.524 20.456 0.227 1.00 94.56 89 SER A C 1
ATOM 708 O O . SER A 1 89 ? 3.666 20.767 1.052 1.00 94.56 89 SER A O 1
ATOM 710 N N . VAL A 1 90 ? 5.259 19.347 0.359 1.00 96.06 90 VAL A N 1
ATOM 711 C CA . VAL A 1 90 ? 5.116 18.392 1.473 1.00 96.06 90 VAL A CA 1
ATOM 712 C C . VAL A 1 90 ? 5.452 19.050 2.814 1.00 96.06 90 VAL A C 1
ATOM 714 O O . VAL A 1 90 ? 4.699 18.917 3.783 1.00 96.06 90 VAL A O 1
ATOM 717 N N . ILE A 1 91 ? 6.548 19.814 2.878 1.00 95.44 91 ILE A N 1
ATOM 718 C CA . ILE A 1 91 ? 6.945 20.539 4.091 1.00 95.44 91 ILE A CA 1
ATOM 719 C C . ILE A 1 91 ? 5.865 21.556 4.480 1.00 95.44 91 ILE A C 1
ATOM 721 O O . ILE A 1 91 ? 5.460 21.595 5.643 1.00 95.44 91 ILE A O 1
ATOM 725 N N . LEU A 1 92 ? 5.344 22.328 3.522 1.00 93.12 92 LEU A N 1
ATOM 726 C CA . LEU A 1 92 ? 4.265 23.292 3.754 1.00 93.12 92 LEU A CA 1
ATOM 727 C C . LEU A 1 92 ? 2.995 22.619 4.288 1.00 93.12 92 LEU A C 1
ATOM 729 O O . LEU A 1 92 ? 2.393 23.134 5.233 1.00 93.12 92 LEU A O 1
ATOM 733 N N . LEU A 1 93 ? 2.608 21.464 3.737 1.00 92.25 93 LEU A N 1
ATOM 734 C CA . LEU A 1 93 ? 1.460 20.694 4.223 1.00 92.25 93 LEU A CA 1
ATOM 735 C C . LEU A 1 93 ? 1.667 20.203 5.663 1.00 92.25 93 LEU A C 1
ATOM 737 O O . LEU A 1 93 ? 0.769 20.347 6.492 1.00 92.25 93 LEU A O 1
ATOM 741 N N . SER A 1 94 ? 2.856 19.696 6.003 1.00 92.44 94 SER A N 1
ATOM 742 C CA . SER A 1 94 ? 3.143 19.269 7.383 1.00 92.44 94 SER A CA 1
ATOM 743 C C . SER A 1 94 ? 3.149 20.430 8.375 1.00 92.44 94 SER A C 1
ATOM 745 O O . SER A 1 94 ? 2.590 20.328 9.469 1.00 92.44 94 SER A O 1
ATOM 747 N N . TRP A 1 95 ? 3.718 21.571 7.982 1.00 93.31 95 TRP A N 1
ATOM 748 C CA . TRP A 1 95 ? 3.702 22.784 8.790 1.00 93.31 95 TRP A CA 1
ATOM 749 C C . TRP A 1 95 ? 2.272 23.283 9.019 1.00 93.31 95 TRP A C 1
ATOM 751 O O . TRP A 1 95 ? 1.925 23.688 10.133 1.00 93.31 95 TRP A O 1
ATOM 761 N N . LEU A 1 96 ? 1.428 23.215 7.987 1.00 92.00 96 LEU A N 1
ATOM 762 C CA . LEU A 1 96 ? 0.023 23.586 8.075 1.00 92.00 96 LEU A CA 1
ATOM 763 C C . LEU A 1 96 ? -0.726 22.717 9.089 1.00 92.00 96 LEU A C 1
ATOM 765 O O . LEU A 1 96 ? -1.523 23.243 9.865 1.00 92.00 96 LEU A O 1
ATOM 769 N N . GLU A 1 97 ? -0.453 21.417 9.116 1.00 91.12 97 GLU A N 1
ATOM 770 C CA . GLU A 1 97 ? -1.079 20.498 10.063 1.00 91.12 97 GLU A CA 1
ATOM 771 C C . GLU A 1 97 ? -0.669 20.802 11.512 1.00 91.12 97 GLU A C 1
ATOM 773 O O . GLU A 1 97 ? -1.519 20.921 12.395 1.00 91.12 97 GLU A O 1
ATOM 778 N N . VAL A 1 98 ? 0.618 21.072 11.755 1.00 90.12 98 VAL A N 1
ATOM 779 C CA . VAL A 1 98 ? 1.089 21.543 13.070 1.00 90.12 98 VAL A CA 1
ATOM 780 C C . VAL A 1 98 ? 0.400 22.854 13.464 1.00 90.12 98 VAL A C 1
ATOM 782 O O . VAL A 1 98 ? 0.046 23.056 14.628 1.00 90.12 98 VAL A O 1
ATOM 785 N N . LYS A 1 99 ? 0.189 23.767 12.508 1.00 90.56 99 LYS A N 1
ATOM 786 C CA . LYS A 1 99 ? -0.490 25.042 12.766 1.00 90.56 99 LYS A CA 1
ATOM 787 C C . LYS A 1 99 ? -1.987 24.864 13.044 1.00 90.56 99 LYS A C 1
ATOM 789 O O . LYS A 1 99 ? -2.517 25.602 13.871 1.00 90.56 99 LYS A O 1
ATOM 794 N N . ARG A 1 100 ? -2.653 23.897 12.405 1.00 89.56 100 ARG A N 1
ATOM 795 C CA . ARG A 1 100 ? -4.053 23.535 12.683 1.00 89.56 100 ARG A CA 1
ATOM 796 C C . ARG A 1 100 ? -4.219 23.005 14.098 1.00 89.56 100 ARG A C 1
ATOM 798 O O . ARG A 1 100 ? -5.066 23.524 14.815 1.00 89.56 100 ARG A O 1
ATOM 805 N N . GLN A 1 101 ? -3.352 22.083 14.513 1.00 87.50 101 GLN A N 1
ATOM 806 C CA . GLN A 1 101 ? -3.357 21.539 15.874 1.00 87.50 101 GLN A CA 1
ATOM 807 C C . GLN A 1 101 ? -3.164 22.634 16.929 1.00 87.50 101 GLN A C 1
ATOM 809 O O . GLN A 1 101 ? -3.872 22.657 17.923 1.00 87.50 101 GLN A O 1
ATOM 814 N N . LYS A 1 102 ? -2.264 23.599 16.689 1.00 89.75 102 LYS A N 1
ATOM 815 C CA . LYS A 1 102 ? -2.072 24.756 17.589 1.00 89.75 102 LYS A CA 1
ATOM 816 C C . LYS A 1 102 ? -3.274 25.698 17.675 1.00 89.75 102 LYS A C 1
ATOM 818 O O . LYS A 1 102 ? -3.336 26.500 18.597 1.00 89.75 102 LYS A O 1
ATOM 823 N N . ASN A 1 103 ? -4.157 25.657 16.686 1.00 88.62 103 ASN A N 1
ATOM 824 C CA . ASN A 1 103 ? -5.349 26.491 16.607 1.00 88.62 103 ASN A CA 1
ATOM 825 C C . ASN A 1 103 ? -6.623 25.677 16.909 1.00 88.62 103 ASN A C 1
ATOM 827 O O . ASN A 1 103 ? -7.699 26.096 16.485 1.00 88.62 103 ASN A O 1
ATOM 831 N N . ASP A 1 104 ? -6.488 24.504 17.544 1.00 85.75 104 ASP A N 1
ATOM 832 C CA . ASP A 1 104 ? -7.573 23.572 17.888 1.00 85.75 104 ASP A CA 1
ATOM 833 C C . ASP A 1 104 ? -8.515 23.253 16.712 1.00 85.75 104 ASP A C 1
ATOM 835 O O . ASP A 1 104 ? -9.716 23.037 16.873 1.00 85.75 104 ASP A O 1
ATOM 839 N N . LYS A 1 105 ? -7.966 23.238 15.490 1.00 85.38 105 LYS A N 1
ATOM 840 C CA . LYS A 1 105 ? -8.695 22.842 14.283 1.00 85.38 105 LYS A CA 1
ATOM 841 C C . LYS A 1 105 ? -8.596 21.337 14.073 1.00 85.38 105 LYS A C 1
ATOM 843 O O . LYS A 1 105 ? -7.554 20.736 14.327 1.00 85.38 105 LYS A O 1
ATOM 848 N N . GLU A 1 106 ? -9.657 20.761 13.513 1.00 86.12 106 GLU A N 1
ATOM 849 C CA . GLU A 1 106 ? -9.675 19.354 13.119 1.00 86.12 106 GLU A CA 1
ATOM 850 C C . GLU A 1 106 ? -8.550 19.014 12.131 1.00 86.12 106 GLU A C 1
ATOM 852 O O . GLU A 1 106 ? -8.198 19.800 11.233 1.00 86.12 106 GLU A O 1
ATOM 857 N N . ALA A 1 107 ? -8.027 17.799 12.298 1.00 87.06 107 ALA A N 1
ATOM 858 C CA . ALA A 1 107 ? -7.028 17.218 11.420 1.00 87.06 107 ALA A CA 1
ATOM 859 C C . ALA A 1 107 ? -7.527 17.178 9.973 1.00 87.06 107 ALA A C 1
ATOM 861 O O . ALA A 1 107 ? -8.700 16.907 9.691 1.00 87.06 107 ALA A O 1
ATOM 862 N N . THR A 1 108 ? -6.622 17.446 9.034 1.00 85.12 108 THR A N 1
ATOM 863 C CA . THR A 1 108 ? -6.937 17.307 7.610 1.00 85.12 108 THR A CA 1
ATOM 864 C C . THR A 1 108 ? -7.301 15.864 7.260 1.00 85.12 108 THR A C 1
ATOM 866 O O . THR A 1 108 ? -6.667 14.921 7.733 1.00 85.12 108 THR A O 1
ATOM 869 N N . LYS A 1 109 ? -8.338 15.716 6.427 1.00 83.62 109 LYS A N 1
ATOM 870 C CA . LYS A 1 109 ? -8.747 14.453 5.802 1.00 83.62 109 LYS A CA 1
ATOM 871 C C . LYS A 1 109 ? -8.263 14.417 4.348 1.00 83.62 109 LYS A C 1
ATOM 873 O O . LYS A 1 109 ? -8.107 15.476 3.736 1.00 83.62 109 LYS A O 1
ATOM 878 N N . ASN A 1 110 ? -8.113 13.219 3.792 1.00 80.81 110 ASN A N 1
ATOM 879 C CA . ASN A 1 110 ? -7.678 12.917 2.423 1.00 80.81 110 ASN A CA 1
ATOM 880 C C . ASN A 1 110 ? -6.212 13.273 2.126 1.00 80.81 110 ASN A C 1
ATOM 882 O O . ASN A 1 110 ? -5.864 13.565 0.978 1.00 80.81 110 ASN A O 1
ATOM 886 N N . ASN A 1 111 ? -5.331 13.232 3.129 1.00 87.62 111 ASN A N 1
ATOM 887 C CA . ASN A 1 111 ? -3.907 13.452 2.876 1.00 87.62 111 ASN A CA 1
ATOM 888 C C . ASN A 1 111 ? -3.275 12.274 2.122 1.00 87.62 111 ASN A C 1
ATOM 890 O O . ASN A 1 111 ? -2.341 12.486 1.350 1.00 87.62 111 ASN A O 1
ATOM 894 N N . SER A 1 112 ? -3.831 11.067 2.258 1.00 91.00 112 SER A N 1
ATOM 895 C CA . SER A 1 112 ? -3.415 9.882 1.496 1.00 91.00 112 SER A CA 1
ATOM 896 C C . SER A 1 112 ? -3.444 10.087 -0.025 1.00 91.00 112 SER A C 1
ATOM 898 O O . SER A 1 112 ? -2.469 9.771 -0.702 1.00 91.00 112 SER A O 1
ATOM 900 N N . ILE A 1 113 ? -4.513 10.677 -0.573 1.00 91.38 113 ILE A N 1
ATOM 901 C CA . ILE A 1 113 ? -4.653 10.921 -2.021 1.00 91.38 113 ILE A CA 1
ATOM 902 C C . ILE A 1 113 ? -3.578 11.898 -2.509 1.00 91.38 113 ILE A C 1
ATOM 904 O O . ILE A 1 113 ? -2.961 11.675 -3.550 1.00 91.38 113 ILE A O 1
ATOM 908 N N . ARG A 1 114 ? -3.317 12.959 -1.735 1.00 92.56 114 ARG A N 1
ATOM 909 C CA . ARG A 1 114 ? -2.254 13.928 -2.039 1.00 92.56 114 ARG A CA 1
ATOM 910 C C . ARG A 1 114 ? -0.885 13.264 -2.017 1.00 92.56 114 ARG A C 1
ATOM 912 O O . ARG A 1 114 ? -0.101 13.467 -2.937 1.00 92.56 114 ARG A O 1
ATOM 919 N N . ALA A 1 115 ? -0.613 12.456 -0.994 1.00 95.25 115 ALA A N 1
ATOM 920 C CA . ALA A 1 115 ? 0.644 11.733 -0.875 1.00 95.25 115 ALA A CA 1
ATOM 921 C C . ALA A 1 115 ? 0.855 10.802 -2.074 1.00 95.25 115 ALA A C 1
ATOM 923 O O . ALA A 1 115 ? 1.910 10.855 -2.696 1.00 95.25 115 ALA A O 1
ATOM 924 N N . ILE A 1 116 ? -0.165 10.034 -2.466 1.00 95.06 116 ILE A N 1
ATOM 925 C CA . ILE A 1 116 ? -0.113 9.172 -3.652 1.00 95.06 116 ILE A CA 1
ATOM 926 C C . ILE A 1 116 ? 0.142 10.000 -4.918 1.00 95.06 116 ILE A C 1
ATOM 928 O O . ILE A 1 116 ? 1.033 9.664 -5.690 1.00 95.06 116 ILE A O 1
ATOM 932 N N . ALA A 1 117 ? -0.556 11.118 -5.124 1.00 95.00 117 ALA A N 1
ATOM 933 C CA . ALA A 1 117 ? -0.304 11.972 -6.286 1.00 95.00 117 ALA A CA 1
ATOM 934 C C . ALA A 1 117 ? 1.158 12.460 -6.333 1.00 95.00 117 ALA A C 1
ATOM 936 O O . ALA A 1 117 ? 1.805 12.364 -7.374 1.00 95.00 117 ALA A O 1
ATOM 937 N N . ILE A 1 118 ? 1.715 12.902 -5.199 1.00 95.62 118 ILE A N 1
ATOM 938 C CA . ILE A 1 118 ? 3.125 13.318 -5.095 1.00 95.62 118 ILE A CA 1
ATOM 939 C C . ILE A 1 118 ? 4.065 12.161 -5.431 1.00 95.62 118 ILE A C 1
ATOM 941 O O . ILE A 1 118 ? 5.024 12.356 -6.168 1.00 95.62 118 ILE A O 1
ATOM 945 N N . VAL A 1 119 ? 3.785 10.956 -4.939 1.00 95.81 119 VAL A N 1
ATOM 946 C CA . VAL A 1 119 ? 4.583 9.749 -5.195 1.00 95.81 119 VAL A CA 1
ATOM 947 C C . VAL A 1 119 ? 4.674 9.431 -6.689 1.00 95.81 119 VAL A C 1
ATOM 949 O O . VAL A 1 119 ? 5.753 9.117 -7.180 1.00 95.81 119 VAL A O 1
ATOM 952 N N . PHE A 1 120 ? 3.573 9.566 -7.427 1.00 93.25 120 PHE A N 1
ATOM 953 C CA . PHE A 1 120 ? 3.547 9.314 -8.870 1.00 93.25 120 PHE A CA 1
ATOM 954 C C . PHE A 1 120 ? 4.178 10.444 -9.706 1.00 93.25 120 PHE A C 1
ATOM 956 O O . PHE A 1 120 ? 4.541 10.215 -10.861 1.00 93.25 120 PHE A O 1
ATOM 963 N N . ILE A 1 121 ? 4.331 11.654 -9.152 1.00 93.00 121 ILE A N 1
ATOM 964 C CA . ILE A 1 121 ? 5.067 12.758 -9.795 1.00 93.00 121 ILE A CA 1
ATOM 965 C C . ILE A 1 121 ? 6.563 12.730 -9.424 1.00 93.00 121 ILE A C 1
ATOM 967 O O . ILE A 1 121 ? 7.406 13.101 -10.235 1.00 93.00 121 ILE A O 1
ATOM 971 N N . SER A 1 122 ? 6.904 12.292 -8.219 1.00 94.25 122 SER A N 1
ATOM 972 C CA . SER A 1 122 ? 8.255 12.365 -7.667 1.00 94.25 122 SER A CA 1
ATOM 973 C C . SER A 1 122 ? 9.213 11.347 -8.290 1.00 94.25 122 SER A C 1
ATOM 975 O O . SER A 1 122 ? 8.832 10.242 -8.689 1.00 94.25 122 SER A O 1
ATOM 977 N N . THR A 1 123 ? 10.496 11.702 -8.317 1.00 91.56 123 THR A N 1
ATOM 978 C CA . THR A 1 123 ? 11.601 10.793 -8.658 1.00 91.56 123 THR A CA 1
ATOM 979 C C . THR A 1 123 ? 12.120 10.014 -7.442 1.00 91.56 123 THR A C 1
ATOM 981 O O . THR A 1 123 ? 13.169 9.379 -7.519 1.00 91.56 123 THR A O 1
ATOM 984 N N . GLY A 1 124 ? 11.424 10.082 -6.299 1.00 91.38 124 GLY A N 1
ATOM 985 C CA . GLY A 1 124 ? 11.714 9.294 -5.104 1.00 91.38 124 GLY A CA 1
ATOM 986 C C . GLY A 1 124 ? 11.677 10.085 -3.792 1.00 91.38 124 GLY A C 1
ATOM 987 O O . GLY A 1 124 ? 10.793 9.825 -2.969 1.00 91.38 124 GLY A O 1
ATOM 988 N N . PRO A 1 125 ? 12.622 11.017 -3.553 1.00 93.62 125 PRO A N 1
ATOM 989 C CA . PRO A 1 125 ? 12.772 11.711 -2.270 1.00 93.62 125 PRO A CA 1
ATOM 990 C C . PRO A 1 125 ? 11.504 12.403 -1.751 1.00 93.62 125 PRO A C 1
ATOM 992 O O . PRO A 1 125 ? 11.126 12.210 -0.594 1.00 93.62 125 PRO A O 1
ATOM 995 N N . ALA A 1 126 ? 10.818 13.177 -2.593 1.00 96.44 126 ALA A N 1
ATOM 996 C CA . ALA A 1 126 ? 9.588 13.871 -2.231 1.00 96.44 126 ALA A CA 1
ATOM 997 C C . ALA A 1 126 ? 8.453 12.880 -1.946 1.00 96.44 126 ALA A C 1
ATOM 999 O O . ALA A 1 126 ? 7.708 13.066 -0.986 1.00 96.44 126 ALA A O 1
ATOM 1000 N N . GLY A 1 127 ? 8.353 11.804 -2.732 1.00 96.00 127 GLY A N 1
ATOM 1001 C CA . GLY A 1 127 ? 7.404 10.715 -2.504 1.00 96.00 127 GLY A CA 1
ATOM 1002 C C . GLY A 1 127 ? 7.625 10.020 -1.159 1.00 96.00 127 GLY A C 1
ATOM 1003 O O . GLY A 1 127 ? 6.675 9.818 -0.406 1.00 96.00 127 GLY A O 1
ATOM 1004 N N . LEU A 1 128 ? 8.877 9.715 -0.807 1.00 95.56 128 LEU A N 1
ATOM 1005 C CA . LEU A 1 128 ? 9.221 9.082 0.470 1.00 95.56 128 LEU A CA 1
ATOM 1006 C C . LEU A 1 128 ? 8.911 10.007 1.658 1.00 95.56 128 LEU A C 1
ATOM 1008 O O . LEU A 1 128 ? 8.319 9.577 2.652 1.00 95.56 128 LEU A O 1
ATOM 1012 N N . LEU A 1 129 ? 9.239 11.298 1.544 1.00 97.31 129 LEU A N 1
ATOM 1013 C CA . LEU A 1 129 ? 8.859 12.301 2.543 1.00 97.31 129 LEU A CA 1
ATOM 1014 C C . LEU A 1 129 ? 7.336 12.440 2.670 1.00 97.31 129 LEU A C 1
ATOM 1016 O O . LEU A 1 129 ? 6.821 12.489 3.785 1.00 97.31 129 LEU A O 1
ATOM 1020 N N . ALA A 1 130 ? 6.602 12.455 1.555 1.00 97.12 130 ALA A N 1
ATOM 1021 C CA . ALA A 1 130 ? 5.145 12.547 1.568 1.00 97.12 130 ALA A CA 1
ATOM 1022 C C . ALA A 1 130 ? 4.513 11.360 2.307 1.00 97.12 130 ALA A C 1
ATOM 1024 O O . ALA A 1 130 ? 3.657 11.558 3.170 1.00 97.12 130 ALA A O 1
ATOM 1025 N N . ILE A 1 131 ? 4.961 10.135 2.021 1.00 96.94 131 ILE A N 1
ATOM 1026 C CA . ILE A 1 131 ? 4.446 8.925 2.672 1.00 96.94 131 ILE A CA 1
ATOM 1027 C C . ILE A 1 131 ? 4.764 8.913 4.163 1.00 96.94 131 ILE A C 1
ATOM 1029 O O . ILE A 1 131 ? 3.869 8.666 4.964 1.00 96.94 131 ILE A O 1
ATOM 1033 N N . THR A 1 132 ? 6.005 9.201 4.555 1.00 96.56 132 THR A N 1
ATOM 1034 C CA . THR A 1 132 ? 6.412 9.159 5.971 1.00 96.56 132 THR A CA 1
ATOM 1035 C C . THR A 1 132 ? 5.639 10.162 6.827 1.00 96.56 132 THR A C 1
ATOM 1037 O O . THR A 1 132 ? 5.124 9.801 7.887 1.00 96.56 132 THR A O 1
ATOM 1040 N N . LEU A 1 133 ? 5.487 11.402 6.352 1.00 95.94 133 LEU A N 1
ATOM 1041 C CA . LEU A 1 133 ? 4.712 12.431 7.048 1.00 95.94 133 LEU A CA 1
ATOM 1042 C C . LEU A 1 133 ? 3.226 12.081 7.111 1.00 95.94 133 LEU A C 1
ATOM 1044 O O . LEU A 1 133 ? 2.596 12.268 8.154 1.00 95.94 133 LEU A O 1
ATOM 1048 N N . THR A 1 134 ? 2.668 11.561 6.017 1.00 95.75 134 THR A N 1
ATOM 1049 C CA . THR A 1 134 ? 1.248 11.206 5.979 1.00 95.75 134 THR A CA 1
ATOM 1050 C C . THR A 1 134 ? 0.964 9.989 6.851 1.00 95.75 134 THR A C 1
ATOM 1052 O O . THR A 1 134 ? 0.010 10.014 7.613 1.00 95.75 134 THR A O 1
ATOM 1055 N N . LEU A 1 135 ? 1.833 8.976 6.854 1.00 95.56 135 LEU A N 1
ATOM 1056 C CA . LEU A 1 135 ? 1.717 7.821 7.744 1.00 95.56 135 LEU A CA 1
ATOM 1057 C C . LEU A 1 135 ? 1.737 8.249 9.218 1.00 95.56 135 LEU A C 1
ATOM 1059 O O . LEU A 1 135 ? 0.884 7.823 9.997 1.00 95.56 135 LEU A O 1
ATOM 1063 N N . TYR A 1 136 ? 2.662 9.138 9.593 1.00 95.19 136 TYR A N 1
ATOM 1064 C CA . TYR A 1 136 ? 2.704 9.702 10.942 1.00 95.19 136 TYR A CA 1
ATOM 1065 C C . TYR A 1 136 ? 1.407 10.444 11.290 1.00 95.19 136 TYR A C 1
ATOM 1067 O O . TYR A 1 136 ? 0.838 10.229 12.361 1.00 95.19 136 TYR A O 1
ATOM 1075 N N . HIS A 1 137 ? 0.915 11.289 10.380 1.00 93.50 137 HIS A N 1
ATOM 1076 C CA . HIS A 1 137 ? -0.346 12.016 10.540 1.00 93.50 137 HIS A CA 1
ATOM 1077 C C . HIS A 1 137 ? -1.541 11.073 10.716 1.00 93.50 137 HIS A C 1
ATOM 1079 O O . HIS A 1 137 ? -2.345 11.255 11.628 1.00 93.50 137 HIS A O 1
ATOM 1085 N N . THR A 1 138 ? -1.635 10.041 9.885 1.00 94.12 138 THR A N 1
ATOM 1086 C CA . THR A 1 138 ? -2.716 9.058 9.897 1.00 94.12 138 THR A CA 1
ATOM 1087 C C . THR A 1 138 ? -2.754 8.268 11.201 1.00 94.12 138 THR A C 1
ATOM 1089 O O . THR A 1 138 ? -3.824 8.119 11.791 1.00 94.12 138 THR A O 1
ATOM 1092 N N . ILE A 1 139 ? -1.598 7.805 11.686 1.00 93.50 139 ILE A N 1
ATOM 1093 C CA . ILE A 1 139 ? -1.500 7.079 12.960 1.00 93.50 139 ILE A CA 1
ATOM 1094 C C . ILE A 1 139 ? -1.834 8.013 14.127 1.00 93.50 139 ILE A C 1
ATOM 1096 O O . ILE A 1 139 ? -2.628 7.654 14.994 1.00 93.50 139 ILE A O 1
ATOM 1100 N N . LYS A 1 140 ? -1.273 9.231 14.134 1.00 93.69 140 LYS A N 1
ATOM 1101 C CA . LYS A 1 140 ? -1.489 10.218 15.202 1.00 93.69 140 LYS A CA 1
ATOM 1102 C C . LYS A 1 140 ? -2.961 10.601 15.362 1.00 93.69 140 LYS A C 1
ATOM 1104 O O . LYS A 1 140 ? -3.405 10.812 16.485 1.00 93.69 140 LYS A O 1
ATOM 1109 N N . ASN A 1 141 ? -3.694 10.711 14.256 1.00 92.00 141 ASN A N 1
ATOM 1110 C CA . ASN A 1 141 ? -5.093 11.144 14.246 1.00 92.00 141 ASN A CA 1
ATOM 1111 C C . ASN A 1 141 ? -6.094 9.980 14.104 1.00 92.00 141 ASN A C 1
ATOM 1113 O O . ASN A 1 141 ? -7.261 10.224 13.811 1.00 92.00 141 ASN A O 1
ATOM 1117 N N . GLU A 1 142 ? -5.645 8.731 14.272 1.00 92.12 142 GLU A N 1
ATOM 1118 C CA . GLU A 1 142 ? -6.461 7.510 14.171 1.00 92.12 142 GLU A CA 1
ATOM 1119 C C . GLU A 1 142 ? -7.309 7.404 12.880 1.00 92.12 142 GLU A C 1
ATOM 1121 O O . GLU A 1 142 ? -8.439 6.912 12.875 1.00 92.12 142 GLU A O 1
ATOM 1126 N N . GLN A 1 143 ? -6.761 7.853 11.745 1.00 92.81 143 GLN A N 1
ATOM 1127 C CA . GLN A 1 143 ? -7.460 7.893 10.454 1.00 92.81 143 GLN A CA 1
ATOM 1128 C C . GLN A 1 143 ? -7.380 6.552 9.710 1.00 92.81 143 GLN A C 1
ATOM 1130 O O . GLN A 1 143 ? -6.692 6.411 8.702 1.00 92.81 143 GLN A O 1
ATOM 1135 N N . VAL A 1 144 ? -8.133 5.561 10.185 1.00 92.31 144 VAL A N 1
ATOM 1136 C CA . VAL A 1 144 ? -8.134 4.182 9.656 1.00 92.31 144 VAL A CA 1
ATOM 1137 C C . VAL A 1 144 ? -8.295 4.118 8.130 1.00 92.31 144 VAL A C 1
ATOM 1139 O O . VAL A 1 144 ? -7.587 3.364 7.471 1.00 92.31 144 VAL A O 1
ATOM 1142 N N . SER A 1 145 ? -9.181 4.931 7.545 1.00 90.12 145 SER A N 1
ATOM 1143 C CA . SER A 1 145 ? -9.417 4.921 6.095 1.00 90.12 145 SER A CA 1
ATOM 1144 C C . SER A 1 145 ? -8.211 5.389 5.281 1.00 90.12 145 SER A C 1
ATOM 1146 O O . SER A 1 145 ? -8.019 4.923 4.166 1.00 90.12 145 SER A O 1
ATOM 1148 N N . GLU A 1 146 ? -7.406 6.316 5.807 1.00 93.31 146 GLU A N 1
ATOM 1149 C CA . GLU A 1 146 ? -6.221 6.817 5.101 1.00 93.31 146 GLU A CA 1
ATOM 1150 C C . GLU A 1 146 ? -5.069 5.815 5.143 1.00 93.31 146 GLU A C 1
ATOM 1152 O O . GLU A 1 146 ? -4.309 5.725 4.177 1.00 93.31 146 GLU A O 1
ATOM 1157 N N . LEU A 1 147 ? -4.981 5.021 6.216 1.00 94.44 147 LEU A N 1
ATOM 1158 C CA . LEU A 1 147 ? -3.931 4.018 6.385 1.00 94.44 147 LEU A CA 1
ATOM 1159 C C . LEU A 1 147 ? -3.941 3.005 5.235 1.00 94.44 147 LEU A C 1
ATOM 1161 O O . LEU A 1 147 ? -2.893 2.765 4.641 1.00 94.44 147 LEU A O 1
ATOM 1165 N N . GLY A 1 148 ? -5.129 2.524 4.855 1.00 92.62 148 GLY A N 1
ATOM 1166 C CA . GLY A 1 148 ? -5.293 1.505 3.810 1.00 92.62 148 GLY A CA 1
ATOM 1167 C C . GLY A 1 148 ? -4.917 1.971 2.404 1.00 92.62 148 GLY A C 1
ATOM 1168 O O . GLY A 1 148 ? -4.730 1.163 1.503 1.00 92.62 148 GLY A O 1
ATOM 1169 N N . PHE A 1 149 ? -4.787 3.282 2.192 1.00 94.00 149 PHE A N 1
ATOM 1170 C CA . PHE A 1 149 ? -4.237 3.829 0.952 1.00 94.00 149 PHE A CA 1
ATOM 1171 C C . PHE A 1 149 ? -2.726 4.042 1.049 1.00 94.00 149 PHE A C 1
ATOM 1173 O O . PHE A 1 149 ? -2.006 3.857 0.070 1.00 94.00 149 PHE A O 1
ATOM 1180 N N . ILE A 1 150 ? -2.238 4.450 2.221 1.00 95.38 150 ILE A N 1
ATOM 1181 C CA . ILE A 1 150 ? -0.837 4.828 2.414 1.00 95.38 150 ILE A CA 1
ATOM 1182 C C . ILE A 1 150 ? 0.064 3.606 2.520 1.00 95.38 150 ILE A C 1
ATOM 1184 O O . ILE A 1 150 ? 1.144 3.628 1.937 1.00 95.38 150 ILE A O 1
ATOM 1188 N N . VAL A 1 151 ? -0.350 2.553 3.230 1.00 95.88 151 VAL A N 1
ATOM 1189 C CA . VAL A 1 151 ? 0.487 1.362 3.441 1.00 95.88 151 VAL A CA 1
ATOM 1190 C C . VAL A 1 151 ? 0.847 0.686 2.112 1.00 95.88 151 VAL A C 1
ATOM 1192 O O . VAL A 1 151 ? 2.045 0.521 1.862 1.00 95.88 151 VAL A O 1
ATOM 1195 N N . PRO A 1 152 ? -0.105 0.411 1.196 1.00 93.75 152 PRO A N 1
ATOM 1196 C CA . PRO A 1 152 ? 0.231 -0.058 -0.146 1.00 93.75 152 PRO A CA 1
ATOM 1197 C C . PRO A 1 152 ? 1.077 0.936 -0.943 1.00 93.75 152 PRO A C 1
ATOM 1199 O O . PRO A 1 152 ? 1.873 0.532 -1.781 1.00 93.75 152 PRO A O 1
ATOM 1202 N N . ALA A 1 153 ? 0.946 2.242 -0.700 1.00 94.88 153 ALA A N 1
ATOM 1203 C CA . ALA A 1 153 ? 1.710 3.238 -1.442 1.00 94.88 153 ALA A CA 1
ATOM 1204 C C . ALA A 1 153 ? 3.204 3.279 -1.067 1.00 94.88 153 ALA A C 1
ATOM 1206 O O . ALA A 1 153 ? 3.995 3.793 -1.860 1.00 94.88 153 ALA A O 1
ATOM 1207 N N . ILE A 1 154 ? 3.609 2.733 0.095 1.00 94.25 154 ILE A N 1
ATOM 1208 C CA . ILE A 1 154 ? 4.997 2.770 0.611 1.00 94.25 154 ILE A CA 1
ATOM 1209 C C . ILE A 1 154 ? 6.013 2.235 -0.407 1.00 94.25 154 ILE A C 1
ATOM 1211 O O . ILE A 1 154 ? 7.142 2.722 -0.468 1.00 94.25 154 ILE A O 1
ATOM 1215 N N . ILE A 1 155 ? 5.617 1.263 -1.227 1.00 93.44 155 ILE A N 1
ATOM 1216 C CA . ILE A 1 155 ? 6.495 0.622 -2.213 1.00 93.44 155 ILE A CA 1
ATOM 1217 C C . ILE A 1 155 ? 6.861 1.530 -3.392 1.00 93.44 155 ILE A C 1
ATOM 1219 O O . ILE A 1 155 ? 7.955 1.417 -3.943 1.00 93.44 155 ILE A O 1
ATOM 1223 N N . PHE A 1 156 ? 5.986 2.458 -3.782 1.00 93.50 156 PHE A N 1
ATOM 1224 C CA . PHE A 1 156 ? 6.151 3.208 -5.027 1.00 93.50 156 PHE A CA 1
ATOM 1225 C C . PHE A 1 156 ? 7.344 4.180 -5.002 1.00 93.50 156 PHE A C 1
ATOM 1227 O O . PHE A 1 156 ? 8.098 4.195 -5.977 1.00 93.50 156 PHE A O 1
ATOM 1234 N N . PRO A 1 157 ? 7.624 4.942 -3.921 1.00 93.94 157 PRO A N 1
ATOM 1235 C CA . PRO A 1 157 ? 8.853 5.731 -3.849 1.00 93.94 157 PRO A CA 1
ATOM 1236 C C . PRO A 1 157 ? 10.117 4.883 -3.912 1.00 93.94 157 PRO A C 1
ATOM 1238 O O . PRO A 1 157 ? 11.106 5.336 -4.473 1.00 93.94 157 PRO A O 1
ATOM 1241 N N . ILE A 1 158 ? 10.094 3.664 -3.366 1.00 92.38 158 ILE A N 1
ATOM 1242 C CA . ILE A 1 158 ? 11.251 2.759 -3.372 1.00 92.38 158 ILE A CA 1
ATOM 1243 C C . ILE A 1 158 ? 11.561 2.326 -4.806 1.00 92.38 158 ILE A C 1
ATOM 1245 O O . ILE A 1 158 ? 12.717 2.389 -5.216 1.00 92.38 158 ILE A O 1
ATOM 1249 N N . ILE A 1 159 ? 10.526 1.988 -5.582 1.00 91.19 159 ILE A N 1
ATOM 1250 C CA . ILE A 1 159 ? 10.642 1.711 -7.022 1.00 91.19 159 ILE A CA 1
ATOM 1251 C C . ILE A 1 159 ? 11.177 2.943 -7.765 1.00 91.19 159 ILE A C 1
ATOM 1253 O O . ILE A 1 159 ? 12.099 2.842 -8.564 1.00 91.19 159 ILE A O 1
ATOM 1257 N N . SER A 1 160 ? 10.655 4.139 -7.477 1.00 92.06 160 SER A N 1
ATOM 1258 C CA . SER A 1 160 ? 11.147 5.369 -8.117 1.00 92.06 160 SER A CA 1
ATOM 1259 C C . SER A 1 160 ? 12.643 5.599 -7.821 1.00 92.06 160 SER A C 1
ATOM 1261 O O . SER A 1 160 ? 13.431 5.840 -8.736 1.00 92.06 160 SER A O 1
ATOM 1263 N N . ILE A 1 161 ? 13.063 5.406 -6.564 1.00 91.88 161 ILE A N 1
ATOM 1264 C CA . ILE A 1 161 ? 14.461 5.532 -6.124 1.00 91.88 161 ILE A CA 1
ATOM 1265 C C . ILE A 1 161 ? 15.363 4.459 -6.751 1.00 91.88 161 ILE A C 1
ATOM 1267 O O . ILE A 1 161 ? 16.511 4.775 -7.072 1.00 91.88 161 ILE A O 1
ATOM 1271 N N . SER A 1 162 ? 14.892 3.221 -6.950 1.00 91.31 162 SER A N 1
ATOM 1272 C CA . SER A 1 162 ? 15.722 2.150 -7.525 1.00 91.31 162 SER A CA 1
ATOM 1273 C C . SER A 1 162 ? 16.171 2.467 -8.955 1.00 91.31 162 SER A C 1
ATOM 1275 O O . SER A 1 162 ? 17.293 2.132 -9.335 1.00 91.31 162 SER A O 1
ATOM 1277 N N . ASN A 1 163 ? 15.377 3.233 -9.716 1.00 89.94 163 ASN A N 1
ATOM 1278 C CA . ASN A 1 163 ? 15.805 3.736 -11.025 1.00 89.94 163 ASN A CA 1
ATOM 1279 C C . ASN A 1 163 ? 17.006 4.682 -10.926 1.00 89.94 163 ASN A C 1
ATOM 1281 O O . ASN A 1 163 ? 17.856 4.688 -11.818 1.00 89.94 163 ASN A O 1
ATOM 1285 N N . MET A 1 164 ? 17.075 5.499 -9.869 1.00 87.44 164 MET A N 1
ATOM 1286 C CA . MET A 1 164 ? 18.181 6.428 -9.621 1.00 87.44 164 MET A CA 1
ATOM 1287 C C . MET A 1 164 ? 19.405 5.709 -9.038 1.00 87.44 164 MET A C 1
ATOM 1289 O O . MET A 1 164 ? 20.534 6.013 -9.424 1.00 87.44 164 MET A O 1
ATOM 1293 N N . ILE A 1 165 ? 19.183 4.758 -8.127 1.00 89.31 165 ILE A N 1
ATOM 1294 C CA . ILE A 1 165 ? 20.216 4.007 -7.407 1.00 89.31 165 ILE A CA 1
ATOM 1295 C C . ILE A 1 165 ? 20.010 2.507 -7.676 1.00 89.31 165 ILE A C 1
ATOM 1297 O O . ILE A 1 165 ? 19.284 1.849 -6.927 1.00 89.31 165 ILE A O 1
ATOM 1301 N N . PRO A 1 166 ? 20.692 1.932 -8.687 1.00 83.81 166 PRO A N 1
ATOM 1302 C CA . PRO A 1 166 ? 20.497 0.534 -9.080 1.00 83.81 166 PRO A CA 1
ATOM 1303 C C . PRO A 1 166 ? 20.761 -0.479 -7.960 1.00 83.81 166 PRO A C 1
ATOM 1305 O O . PRO A 1 166 ? 20.192 -1.561 -7.963 1.00 83.81 166 PRO A O 1
ATOM 1308 N N . SER A 1 167 ? 21.589 -0.138 -6.967 1.00 86.31 167 SER A N 1
ATOM 1309 C CA . SER A 1 167 ? 21.863 -1.004 -5.812 1.00 86.31 167 SER A CA 1
ATOM 1310 C C . SER A 1 167 ? 20.641 -1.271 -4.918 1.00 86.31 167 SER A C 1
ATOM 1312 O O . SER A 1 167 ? 20.717 -2.136 -4.052 1.00 86.31 167 SER A O 1
ATOM 1314 N N . ILE A 1 168 ? 19.557 -0.503 -5.074 1.00 84.94 168 ILE A N 1
ATOM 1315 C CA . ILE A 1 168 ? 18.295 -0.649 -4.325 1.00 84.94 168 ILE A CA 1
ATOM 1316 C C . ILE A 1 168 ? 17.290 -1.513 -5.111 1.00 84.94 168 ILE A C 1
ATOM 1318 O O . ILE A 1 168 ? 16.232 -1.870 -4.590 1.00 84.94 168 ILE A O 1
ATOM 1322 N N . ASP A 1 169 ? 17.611 -1.883 -6.353 1.00 81.69 169 ASP A N 1
ATOM 1323 C CA . ASP A 1 169 ? 16.746 -2.727 -7.170 1.00 81.69 169 ASP A CA 1
ATOM 1324 C C . ASP A 1 169 ? 16.512 -4.102 -6.518 1.00 81.69 169 ASP A C 1
ATOM 1326 O O . ASP A 1 169 ? 17.404 -4.671 -5.885 1.00 81.69 169 ASP A O 1
ATOM 1330 N N . GLY A 1 170 ? 15.274 -4.593 -6.580 1.00 79.19 170 GLY A N 1
ATOM 1331 C CA . GLY A 1 170 ? 14.825 -5.803 -5.872 1.00 79.19 170 GLY A CA 1
ATOM 1332 C C . GLY A 1 170 ? 14.682 -5.677 -4.343 1.00 79.19 170 GLY A C 1
ATOM 1333 O O . GLY A 1 170 ? 14.123 -6.565 -3.696 1.00 79.19 170 GLY A O 1
ATOM 1334 N N . PHE A 1 171 ? 15.117 -4.575 -3.714 1.00 85.25 171 PHE A N 1
ATOM 1335 C CA . PHE A 1 171 ? 14.896 -4.365 -2.273 1.00 85.25 171 PHE A CA 1
ATOM 1336 C C . PHE A 1 171 ? 13.410 -4.135 -1.952 1.00 85.25 171 PHE A C 1
ATOM 1338 O O . PHE A 1 171 ? 12.926 -4.550 -0.896 1.00 85.25 171 PHE A O 1
ATOM 1345 N N . GLY A 1 172 ? 12.677 -3.523 -2.890 1.00 85.50 172 GLY A N 1
ATOM 1346 C CA . GLY A 1 172 ? 11.233 -3.297 -2.794 1.00 85.50 172 GLY A CA 1
ATOM 1347 C C . GLY A 1 172 ? 10.431 -4.588 -2.607 1.00 85.50 172 GLY A C 1
ATOM 1348 O O . GLY A 1 172 ? 9.486 -4.603 -1.819 1.00 85.50 172 GLY A O 1
ATOM 1349 N N . ASP A 1 173 ? 10.847 -5.687 -3.235 1.00 90.00 173 ASP A N 1
ATOM 1350 C CA . ASP A 1 173 ? 10.137 -6.971 -3.195 1.00 90.00 173 ASP A CA 1
ATOM 1351 C C . ASP A 1 173 ? 10.123 -7.546 -1.773 1.00 90.00 173 ASP A C 1
ATOM 1353 O O . ASP A 1 173 ? 9.071 -7.877 -1.219 1.00 90.00 173 ASP A O 1
ATOM 1357 N N . ASN A 1 174 ? 11.295 -7.569 -1.134 1.00 90.69 174 ASN A N 1
ATOM 1358 C CA . ASN A 1 174 ? 11.446 -8.035 0.243 1.00 90.69 174 ASN A CA 1
ATOM 1359 C C . ASN A 1 174 ? 10.749 -7.103 1.241 1.00 90.69 174 ASN A C 1
ATOM 1361 O O . ASN A 1 174 ? 10.100 -7.577 2.173 1.00 90.69 174 ASN A O 1
ATOM 1365 N N . ILE A 1 175 ? 10.840 -5.782 1.040 1.00 92.62 175 ILE A N 1
ATOM 1366 C CA . ILE A 1 175 ? 10.118 -4.807 1.870 1.00 92.62 175 ILE A CA 1
ATOM 1367 C C . ILE A 1 175 ? 8.612 -5.050 1.800 1.00 92.62 175 ILE A C 1
ATOM 1369 O O . ILE A 1 175 ? 7.947 -5.009 2.833 1.00 92.62 175 ILE A O 1
ATOM 1373 N N . THR A 1 176 ? 8.080 -5.319 0.608 1.00 94.88 176 THR A N 1
ATOM 1374 C CA . THR A 1 176 ? 6.647 -5.554 0.398 1.00 94.88 176 THR A CA 1
ATOM 1375 C C . THR A 1 176 ? 6.164 -6.714 1.267 1.00 94.88 176 THR A C 1
ATOM 1377 O O . THR A 1 176 ? 5.199 -6.578 2.019 1.00 94.88 176 THR A O 1
ATOM 1380 N N . LEU A 1 177 ? 6.913 -7.819 1.267 1.00 94.12 177 LEU A N 1
ATOM 1381 C CA . LEU A 1 177 ? 6.617 -8.979 2.100 1.00 94.12 177 LEU A CA 1
ATOM 1382 C C . LEU A 1 177 ? 6.747 -8.670 3.601 1.00 94.12 177 LEU A C 1
ATOM 1384 O O . LEU A 1 177 ? 5.868 -9.040 4.380 1.00 94.12 177 LEU A O 1
ATOM 1388 N N . ILE A 1 178 ? 7.804 -7.961 4.015 1.00 95.31 178 ILE A N 1
ATOM 1389 C CA . ILE A 1 178 ? 8.019 -7.573 5.420 1.00 95.31 178 ILE A CA 1
ATOM 1390 C C . ILE A 1 178 ? 6.872 -6.694 5.930 1.00 95.31 178 ILE A C 1
ATOM 1392 O O . ILE A 1 178 ? 6.373 -6.929 7.030 1.00 95.31 178 ILE A O 1
ATOM 1396 N N . ILE A 1 179 ? 6.430 -5.710 5.142 1.00 96.62 179 ILE A N 1
ATOM 1397 C CA . ILE A 1 179 ? 5.288 -4.858 5.491 1.00 96.62 179 ILE A CA 1
ATOM 1398 C C . ILE A 1 179 ? 4.020 -5.706 5.602 1.00 96.62 179 ILE A C 1
ATOM 1400 O O . ILE A 1 179 ? 3.275 -5.541 6.561 1.00 96.62 179 ILE A O 1
ATOM 1404 N N . GLY A 1 180 ? 3.799 -6.653 4.687 1.00 97.12 180 GLY A N 1
ATOM 1405 C CA . GLY A 1 180 ? 2.662 -7.570 4.759 1.00 97.12 180 GLY A CA 1
ATOM 1406 C C . GLY A 1 180 ? 2.643 -8.419 6.035 1.00 97.12 180 GLY A C 1
ATOM 1407 O O . GLY A 1 180 ? 1.615 -8.499 6.709 1.00 97.12 180 GLY A O 1
ATOM 1408 N N . LEU A 1 181 ? 3.788 -8.990 6.424 1.00 96.75 181 LEU A N 1
ATOM 1409 C CA . LEU A 1 181 ? 3.920 -9.744 7.677 1.00 96.75 181 LEU A CA 1
ATOM 1410 C C . LEU A 1 181 ? 3.723 -8.849 8.906 1.00 96.75 181 LEU A C 1
ATOM 1412 O O . LEU A 1 181 ? 3.079 -9.261 9.871 1.00 96.75 181 LE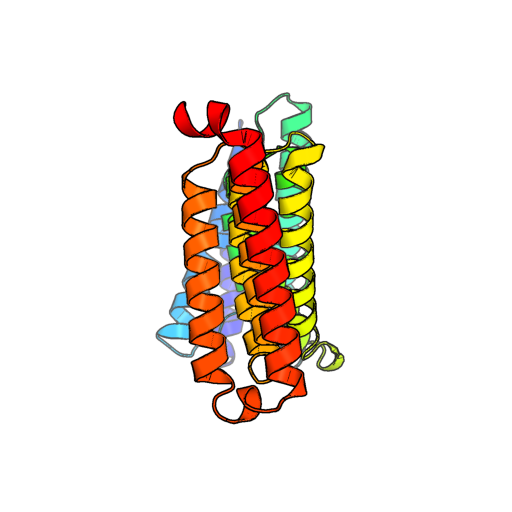U A O 1
ATOM 1416 N N . LEU A 1 182 ? 4.249 -7.623 8.872 1.00 97.62 182 LEU A N 1
ATOM 1417 C CA . LEU A 1 182 ? 4.067 -6.653 9.947 1.00 97.62 182 LEU A CA 1
ATOM 1418 C C . LEU A 1 182 ? 2.593 -6.256 10.090 1.00 97.62 182 LEU A C 1
ATOM 1420 O O . LEU A 1 182 ? 2.085 -6.245 11.208 1.00 97.62 182 LEU A O 1
ATOM 1424 N N . SER A 1 183 ? 1.889 -5.993 8.987 1.00 97.56 183 SER A N 1
ATOM 1425 C CA . SER A 1 183 ? 0.450 -5.704 8.988 1.00 97.56 183 SER A CA 1
ATOM 1426 C C . SER A 1 183 ? -0.359 -6.873 9.543 1.00 97.56 183 SER A C 1
ATOM 1428 O O . SER A 1 183 ? -1.267 -6.658 10.345 1.00 97.56 183 SER A O 1
ATOM 1430 N N . LEU A 1 184 ? 0.007 -8.113 9.201 1.00 97.88 184 LEU A N 1
ATOM 1431 C CA . LEU A 1 184 ? -0.639 -9.310 9.739 1.00 97.88 184 LEU A CA 1
ATOM 1432 C C . LEU A 1 184 ? -0.428 -9.438 11.256 1.00 97.88 184 LEU A C 1
ATOM 1434 O O . LEU A 1 184 ? -1.374 -9.687 12.004 1.00 97.88 184 LEU A O 1
ATOM 1438 N N . LEU A 1 185 ? 0.800 -9.209 11.727 1.00 97.56 185 LEU A N 1
ATOM 1439 C CA . LEU A 1 185 ? 1.131 -9.215 13.151 1.00 97.56 185 LEU A CA 1
ATOM 1440 C C . LEU A 1 185 ? 0.382 -8.107 13.902 1.00 97.56 185 LEU A C 1
ATOM 1442 O O . LEU A 1 185 ? -0.206 -8.360 14.952 1.00 97.56 185 LEU A O 1
ATOM 1446 N N . LEU A 1 186 ? 0.362 -6.887 13.361 1.00 97.06 186 LEU A N 1
ATOM 1447 C CA . LEU A 1 186 ? -0.384 -5.770 13.940 1.00 97.06 186 LEU A CA 1
ATOM 1448 C C . LEU A 1 186 ? -1.888 -6.063 13.966 1.00 97.06 186 LEU A C 1
ATOM 1450 O O . LEU A 1 186 ? -2.542 -5.734 14.954 1.00 97.06 186 LEU A O 1
ATOM 1454 N N . CYS A 1 187 ? -2.425 -6.728 12.936 1.00 97.38 187 CYS A N 1
ATOM 1455 C CA . CYS A 1 187 ? -3.809 -7.193 12.904 1.00 97.38 187 CYS A CA 1
ATOM 1456 C C . CYS A 1 187 ? -4.094 -8.137 14.081 1.00 97.38 187 CYS A C 1
ATOM 1458 O O . CYS A 1 187 ? -5.034 -7.898 14.839 1.00 97.38 187 CYS A O 1
ATOM 1460 N N . ALA A 1 188 ? -3.235 -9.132 14.323 1.00 96.62 188 ALA A N 1
ATOM 1461 C CA . ALA A 1 188 ? -3.363 -10.028 15.474 1.00 96.62 188 ALA A CA 1
ATOM 1462 C C . ALA A 1 188 ? -3.305 -9.271 16.817 1.00 96.62 188 ALA A C 1
ATOM 1464 O O . ALA A 1 188 ? -4.095 -9.539 17.724 1.00 96.62 188 ALA A O 1
ATOM 1465 N N . LEU A 1 189 ? -2.420 -8.274 16.935 1.00 97.06 189 LEU A N 1
ATOM 1466 C CA . LEU A 1 189 ? -2.284 -7.448 18.140 1.00 97.06 189 LEU A CA 1
ATOM 1467 C C . LEU A 1 189 ? -3.479 -6.521 18.400 1.00 97.06 189 LEU A C 1
ATOM 1469 O O . LEU A 1 189 ? -3.638 -6.047 19.528 1.00 97.06 189 LEU A O 1
ATOM 1473 N N . THR A 1 190 ? -4.364 -6.295 17.421 1.00 96.75 190 THR A N 1
ATOM 1474 C CA . THR A 1 190 ? -5.572 -5.487 17.655 1.00 96.75 190 THR A CA 1
ATOM 1475 C C . THR A 1 190 ? -6.481 -6.077 18.732 1.00 96.75 190 THR A C 1
ATOM 1477 O O . THR A 1 190 ? -7.134 -5.311 19.443 1.00 96.75 190 THR A O 1
ATOM 1480 N N . VAL A 1 191 ? -6.480 -7.405 18.906 1.00 94.81 191 VAL A N 1
ATOM 1481 C CA . VAL A 1 191 ? -7.262 -8.110 19.933 1.00 94.81 191 VAL A CA 1
ATOM 1482 C C . VAL A 1 191 ? -6.764 -7.793 21.352 1.00 94.81 191 VAL A C 1
ATOM 1484 O O . VAL A 1 191 ? -7.510 -7.161 22.102 1.00 94.81 191 VAL A O 1
ATOM 1487 N N . PRO A 1 192 ? -5.519 -8.136 21.755 1.00 95.12 192 PRO A N 1
ATOM 1488 C CA . PRO A 1 192 ? -5.047 -7.859 23.113 1.00 95.12 192 PRO A CA 1
ATOM 1489 C C . PRO A 1 192 ? -4.971 -6.358 23.420 1.00 95.12 192 PRO A C 1
ATOM 1491 O O . PRO A 1 192 ? -5.151 -5.957 24.569 1.00 95.12 192 PRO A O 1
ATOM 1494 N N . MET A 1 193 ? -4.738 -5.515 22.408 1.00 94.56 193 MET A N 1
ATOM 1495 C CA . MET A 1 193 ? -4.642 -4.064 22.584 1.00 94.56 193 MET A CA 1
ATOM 1496 C C . MET A 1 193 ? -5.996 -3.343 22.542 1.00 94.56 193 MET A C 1
ATOM 1498 O O . MET A 1 193 ? -6.024 -2.126 22.720 1.00 94.56 193 MET A O 1
ATOM 1502 N N . LYS A 1 194 ? -7.112 -4.055 22.315 1.00 92.88 194 LYS A N 1
ATOM 1503 C CA . LYS A 1 194 ? -8.466 -3.479 22.189 1.00 92.88 194 LYS A CA 1
ATOM 1504 C C . LYS A 1 194 ? -8.535 -2.348 21.152 1.00 92.88 194 LYS A C 1
ATOM 1506 O O . LYS A 1 194 ? -9.138 -1.299 21.372 1.00 92.88 194 LYS A O 1
ATOM 1511 N N . LYS A 1 195 ? -7.867 -2.547 20.014 1.00 93.38 195 LYS A N 1
ATOM 1512 C CA . LYS A 1 195 ? -7.706 -1.565 18.928 1.00 93.38 195 LYS A CA 1
ATOM 1513 C C . LYS A 1 195 ? -8.411 -2.031 17.651 1.00 93.38 195 LYS A C 1
ATOM 1515 O O . LYS A 1 195 ? -7.871 -1.965 16.552 1.00 93.38 195 LYS A O 1
ATOM 1520 N N . GLU A 1 196 ? -9.657 -2.469 17.805 1.00 93.25 196 GLU A N 1
ATOM 1521 C CA . GLU A 1 196 ? -10.455 -3.113 16.751 1.00 93.25 196 GLU A CA 1
ATOM 1522 C C . GLU A 1 196 ? -10.789 -2.202 15.558 1.00 93.25 196 GLU A C 1
ATOM 1524 O O . GLU A 1 196 ? -11.166 -2.674 14.480 1.00 93.25 196 GLU A O 1
ATOM 1529 N N . ILE A 1 197 ? -10.669 -0.882 15.741 1.00 94.06 197 ILE A N 1
ATOM 1530 C CA . ILE A 1 197 ? -10.839 0.099 14.661 1.00 94.06 197 ILE A CA 1
ATOM 1531 C C . ILE A 1 197 ? -9.826 -0.137 13.530 1.00 94.06 197 ILE A C 1
ATOM 1533 O O . ILE A 1 197 ? -10.139 0.120 12.375 1.00 94.06 197 ILE A O 1
ATOM 1537 N N . TRP A 1 198 ? -8.648 -0.689 13.840 1.00 95.69 198 TRP A N 1
ATOM 1538 C CA . TRP A 1 198 ? -7.570 -0.922 12.875 1.00 95.69 198 TRP A CA 1
ATOM 1539 C C . TRP A 1 198 ? -7.634 -2.294 12.202 1.00 95.69 198 TRP A C 1
ATOM 1541 O O . TRP A 1 198 ? -6.957 -2.521 11.205 1.00 95.69 198 TRP A O 1
ATOM 1551 N N . THR A 1 199 ? -8.436 -3.222 12.721 1.00 96.25 199 THR A N 1
ATOM 1552 C CA . THR A 1 199 ? -8.392 -4.628 12.304 1.00 96.25 199 THR A CA 1
ATOM 1553 C C . THR A 1 199 ? -8.690 -4.815 10.823 1.00 96.25 199 THR A C 1
ATOM 1555 O O . THR A 1 199 ? -7.951 -5.512 10.137 1.00 96.25 199 THR A O 1
ATOM 1558 N N . MET A 1 200 ? -9.743 -4.170 10.311 1.00 96.31 200 MET A N 1
ATOM 1559 C CA . MET A 1 200 ? -10.135 -4.344 8.911 1.00 96.31 200 MET A CA 1
ATOM 1560 C C . MET A 1 200 ? -9.066 -3.804 7.959 1.00 96.31 200 MET A C 1
ATOM 1562 O O . MET A 1 200 ? -8.725 -4.467 6.985 1.00 96.31 200 MET A O 1
ATOM 1566 N N . VAL A 1 201 ? -8.514 -2.621 8.248 1.00 96.81 201 VAL A N 1
ATOM 1567 C CA . VAL A 1 201 ? -7.500 -2.017 7.377 1.00 96.81 201 VAL A CA 1
ATOM 1568 C C . VAL A 1 201 ? -6.195 -2.807 7.408 1.00 96.81 201 VAL A C 1
ATOM 1570 O O . VAL A 1 201 ? -5.654 -3.108 6.354 1.00 96.81 201 VAL A O 1
ATOM 1573 N N . LEU A 1 202 ? -5.753 -3.255 8.587 1.00 97.38 202 LEU A N 1
ATOM 1574 C CA . LEU A 1 202 ? -4.544 -4.070 8.722 1.00 97.38 202 LEU A CA 1
ATOM 1575 C C . LEU A 1 202 ? -4.701 -5.440 8.060 1.00 97.38 202 LEU A C 1
ATOM 1577 O O . LEU A 1 202 ? -3.743 -5.941 7.479 1.00 97.38 202 LEU A O 1
ATOM 1581 N N . ALA A 1 203 ? -5.899 -6.032 8.108 1.00 97.12 203 ALA A N 1
ATOM 1582 C CA . ALA A 1 203 ? -6.198 -7.246 7.361 1.00 97.12 203 ALA A CA 1
ATOM 1583 C C . ALA A 1 203 ? -6.098 -6.998 5.848 1.00 97.12 203 ALA A C 1
ATOM 1585 O O . ALA A 1 203 ? -5.390 -7.736 5.172 1.00 97.12 203 ALA A O 1
ATOM 1586 N N . ILE A 1 204 ? -6.739 -5.952 5.313 1.00 96.81 204 ILE A N 1
ATOM 1587 C CA . ILE A 1 204 ? -6.664 -5.606 3.880 1.00 96.81 204 ILE A CA 1
ATOM 1588 C C . ILE A 1 204 ? -5.213 -5.352 3.449 1.00 96.81 204 ILE A C 1
ATOM 1590 O O . ILE A 1 204 ? -4.762 -5.924 2.457 1.00 96.81 204 ILE A O 1
ATOM 1594 N N . ASP A 1 205 ? -4.471 -4.552 4.214 1.00 96.81 205 ASP A N 1
ATOM 1595 C CA . ASP A 1 205 ? -3.076 -4.226 3.923 1.00 96.81 205 ASP A CA 1
ATOM 1596 C C . ASP A 1 205 ? -2.187 -5.473 3.972 1.00 96.81 205 ASP A C 1
ATOM 1598 O O . ASP A 1 205 ? -1.329 -5.648 3.108 1.00 96.81 205 ASP A O 1
ATOM 1602 N N . ALA A 1 206 ? -2.406 -6.371 4.939 1.00 97.56 206 ALA A N 1
ATOM 1603 C CA . ALA A 1 206 ? -1.694 -7.643 5.015 1.00 97.56 206 ALA A CA 1
ATOM 1604 C C . ALA A 1 206 ? -1.942 -8.503 3.771 1.00 97.56 206 ALA A C 1
ATOM 1606 O O . ALA A 1 206 ? -0.983 -9.004 3.191 1.00 97.56 206 ALA A O 1
ATOM 1607 N N . HIS A 1 207 ? -3.193 -8.637 3.321 1.00 96.81 207 HIS A N 1
ATOM 1608 C CA . HIS A 1 207 ? -3.515 -9.393 2.107 1.00 96.81 207 HIS A CA 1
ATOM 1609 C C . HIS A 1 207 ? -2.844 -8.797 0.879 1.00 96.81 207 HIS A C 1
ATOM 1611 O O . HIS A 1 207 ? -2.143 -9.502 0.155 1.00 96.81 207 HIS A O 1
ATOM 1617 N N . LEU A 1 208 ? -3.037 -7.493 0.660 1.00 96.38 208 LEU A N 1
ATOM 1618 C CA . LEU A 1 208 ? -2.512 -6.809 -0.513 1.00 96.38 208 LEU A CA 1
ATOM 1619 C C . LEU A 1 208 ? -0.991 -6.955 -0.569 1.00 96.38 208 LEU A C 1
ATOM 1621 O O . LEU A 1 208 ? -0.465 -7.376 -1.594 1.00 96.38 208 LEU A O 1
ATOM 1625 N N . MET A 1 209 ? -0.303 -6.681 0.540 1.00 96.88 209 MET A N 1
ATOM 1626 C CA . MET A 1 209 ? 1.158 -6.700 0.605 1.00 96.88 209 MET A CA 1
ATOM 1627 C C . MET A 1 209 ? 1.750 -8.115 0.616 1.00 96.88 209 MET A C 1
ATOM 1629 O O . MET A 1 209 ? 2.803 -8.339 0.028 1.00 96.88 209 MET A O 1
ATOM 1633 N N . LEU A 1 210 ? 1.101 -9.103 1.239 1.00 96.44 210 LEU A N 1
ATOM 1634 C CA . LEU A 1 210 ? 1.597 -10.483 1.204 1.00 96.44 210 LEU A CA 1
ATOM 1635 C C . LEU A 1 210 ? 1.391 -11.117 -0.169 1.00 96.44 210 LEU A C 1
ATOM 1637 O O . LEU A 1 210 ? 2.299 -11.781 -0.661 1.00 96.44 210 LEU A O 1
ATOM 1641 N N . TYR A 1 211 ? 0.250 -10.890 -0.823 1.00 94.25 211 TYR A N 1
ATOM 1642 C CA . TYR A 1 211 ? 0.012 -11.422 -2.165 1.00 94.25 211 TYR A CA 1
ATOM 1643 C C . TYR A 1 211 ? 0.972 -10.816 -3.189 1.00 94.25 211 TYR A C 1
ATOM 1645 O O . TYR A 1 211 ? 1.592 -11.556 -3.954 1.00 94.25 211 TYR A O 1
ATOM 1653 N N . THR A 1 212 ? 1.157 -9.492 -3.179 1.00 93.69 212 THR A N 1
ATOM 1654 C CA . THR A 1 212 ? 2.131 -8.839 -4.067 1.00 93.69 212 THR A CA 1
ATOM 1655 C C . THR A 1 212 ? 3.562 -9.242 -3.719 1.00 93.69 212 THR A C 1
ATOM 1657 O O . THR A 1 212 ? 4.322 -9.602 -4.615 1.00 93.69 212 THR A O 1
ATOM 1660 N N . GLY A 1 213 ? 3.913 -9.287 -2.431 1.00 93.38 213 GLY A N 1
ATOM 1661 C CA . GLY A 1 213 ? 5.239 -9.684 -1.961 1.00 93.38 213 GLY A CA 1
ATOM 1662 C C . GLY A 1 213 ? 5.614 -11.109 -2.366 1.00 93.38 213 GLY A C 1
ATOM 1663 O O . GLY A 1 213 ? 6.722 -11.337 -2.846 1.00 93.38 213 GLY A O 1
ATOM 1664 N N . ILE A 1 214 ? 4.692 -12.070 -2.249 1.00 93.75 214 ILE A N 1
ATOM 1665 C CA . ILE A 1 214 ? 4.900 -13.459 -2.691 1.00 93.75 214 ILE A CA 1
ATOM 1666 C C . ILE A 1 214 ? 5.149 -13.536 -4.205 1.00 93.75 214 ILE A C 1
ATOM 1668 O O . ILE A 1 214 ? 6.004 -14.309 -4.645 1.00 93.75 214 ILE A O 1
ATOM 1672 N N . LEU A 1 215 ? 4.408 -12.756 -5.000 1.00 92.31 215 LEU A N 1
ATOM 1673 C CA . LEU A 1 215 ? 4.561 -12.731 -6.456 1.00 92.31 215 LEU A CA 1
ATOM 1674 C C . LEU A 1 215 ? 5.904 -12.125 -6.870 1.00 92.31 215 LEU A C 1
ATOM 1676 O O . LEU A 1 215 ? 6.610 -12.723 -7.677 1.00 92.31 215 LEU A O 1
ATOM 1680 N N . TRP A 1 216 ? 6.273 -10.975 -6.302 1.00 90.94 216 TRP A N 1
ATOM 1681 C CA . TRP A 1 216 ? 7.498 -10.256 -6.664 1.00 90.94 216 TRP A CA 1
ATOM 1682 C C . TRP A 1 216 ? 8.766 -10.987 -6.228 1.00 90.94 216 TRP A C 1
ATOM 1684 O O . TRP A 1 216 ? 9.706 -11.107 -7.003 1.00 90.94 216 TRP A O 1
ATOM 1694 N N . THR A 1 217 ? 8.765 -11.573 -5.030 1.00 91.44 217 THR A N 1
ATOM 1695 C CA . THR A 1 217 ? 9.910 -12.356 -4.529 1.00 91.44 217 THR A CA 1
ATOM 1696 C C . THR A 1 217 ? 10.046 -13.738 -5.178 1.00 91.44 217 THR A C 1
ATOM 1698 O O . THR A 1 217 ? 11.043 -14.425 -4.958 1.00 91.44 217 THR A O 1
ATOM 1701 N N . GLY A 1 218 ? 9.049 -14.194 -5.945 1.00 89.69 218 GLY A N 1
ATOM 1702 C CA . GLY A 1 218 ? 9.036 -15.533 -6.544 1.00 89.69 218 GLY A CA 1
ATOM 1703 C C . GLY A 1 218 ? 8.731 -16.675 -5.562 1.00 89.69 218 GLY A C 1
ATOM 1704 O O . GLY A 1 218 ? 8.780 -17.849 -5.942 1.00 89.69 218 GLY A O 1
ATOM 1705 N N . LEU A 1 219 ? 8.369 -16.360 -4.312 1.00 90.19 219 LEU A N 1
ATOM 1706 C CA . LEU A 1 219 ? 8.100 -17.350 -3.262 1.00 90.19 219 LEU A CA 1
ATOM 1707 C C . LEU A 1 219 ? 6.868 -18.221 -3.538 1.00 90.19 219 LEU A C 1
ATOM 1709 O O . LEU A 1 219 ? 6.721 -19.273 -2.912 1.00 90.19 219 LEU A O 1
ATOM 1713 N N . PHE A 1 220 ? 6.012 -17.845 -4.491 1.00 88.25 220 PHE A N 1
ATOM 1714 C CA . PHE A 1 220 ? 4.827 -18.627 -4.861 1.00 88.25 220 PHE A CA 1
ATOM 1715 C C . PHE A 1 220 ? 5.153 -20.049 -5.346 1.00 88.25 220 PHE A C 1
ATOM 1717 O O . PHE A 1 220 ? 4.317 -20.937 -5.238 1.00 88.25 220 PHE A O 1
ATOM 1724 N N . THR A 1 221 ? 6.371 -20.296 -5.835 1.00 86.00 221 THR A N 1
ATOM 1725 C CA . THR A 1 221 ? 6.823 -21.631 -6.280 1.00 86.00 221 THR A CA 1
ATOM 1726 C C . THR A 1 221 ? 7.465 -22.469 -5.172 1.00 86.00 221 THR A C 1
ATOM 1728 O O . THR A 1 221 ? 8.022 -23.535 -5.433 1.00 86.00 221 THR A O 1
ATOM 1731 N N . THR A 1 222 ? 7.402 -22.010 -3.922 1.00 90.00 222 THR A N 1
ATOM 1732 C CA . THR A 1 222 ? 8.091 -22.629 -2.784 1.00 90.00 222 THR A CA 1
ATOM 1733 C C . THR A 1 222 ? 7.119 -23.050 -1.680 1.00 90.00 222 THR A C 1
ATOM 1735 O O . THR A 1 222 ? 5.952 -22.662 -1.670 1.00 90.00 222 THR A O 1
ATOM 1738 N N . ILE A 1 223 ? 7.622 -23.786 -0.683 1.00 89.88 223 ILE A N 1
ATOM 1739 C CA . ILE A 1 223 ? 6.861 -24.175 0.517 1.00 89.88 223 ILE A CA 1
ATOM 1740 C C . ILE A 1 223 ? 6.316 -22.981 1.319 1.00 89.88 223 ILE A C 1
ATOM 1742 O O . ILE A 1 223 ? 5.398 -23.138 2.117 1.00 89.88 223 ILE A O 1
ATOM 1746 N N . TYR A 1 224 ? 6.850 -21.776 1.112 1.00 91.50 224 TYR A N 1
ATOM 1747 C CA . TYR A 1 224 ? 6.376 -20.584 1.806 1.00 91.50 224 TYR A CA 1
ATOM 1748 C C . TYR A 1 224 ? 4.970 -20.158 1.362 1.00 91.50 224 TYR A C 1
ATOM 1750 O O . TYR A 1 224 ? 4.269 -19.534 2.156 1.00 91.50 224 TYR A O 1
ATOM 1758 N N . LEU A 1 225 ? 4.520 -20.540 0.158 1.00 92.81 225 LEU A N 1
ATOM 1759 C CA . LEU A 1 225 ? 3.173 -20.232 -0.331 1.00 92.81 225 LEU A CA 1
ATOM 1760 C C . LEU A 1 225 ? 2.065 -20.757 0.609 1.00 92.81 225 LEU A C 1
ATOM 1762 O O . LEU A 1 225 ? 1.332 -19.927 1.149 1.00 92.81 225 LEU A O 1
ATOM 1766 N N . PRO A 1 226 ? 1.928 -22.079 0.856 1.00 92.44 226 PRO A N 1
ATOM 1767 C CA . PRO A 1 226 ? 0.888 -22.592 1.749 1.00 92.44 226 PRO A CA 1
ATOM 1768 C C . PRO A 1 226 ? 1.026 -22.031 3.165 1.00 92.44 226 PRO A C 1
ATOM 1770 O O . PRO A 1 226 ? 0.023 -21.688 3.781 1.00 92.44 226 PRO A O 1
ATOM 1773 N N . ILE A 1 227 ? 2.257 -21.881 3.670 1.00 93.38 227 ILE A N 1
ATOM 1774 C CA . ILE A 1 227 ? 2.510 -21.385 5.028 1.00 93.38 227 ILE A CA 1
ATOM 1775 C C . ILE A 1 227 ? 1.968 -19.964 5.195 1.00 93.38 227 ILE A C 1
ATOM 1777 O O . ILE A 1 227 ? 1.250 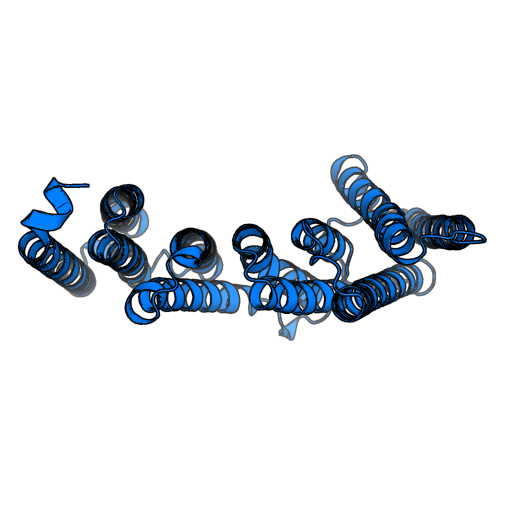-19.700 6.158 1.00 93.38 227 ILE A O 1
ATOM 1781 N N . ILE A 1 228 ? 2.289 -19.050 4.276 1.00 94.75 228 ILE A N 1
ATOM 1782 C CA . ILE A 1 228 ? 1.853 -17.656 4.383 1.00 94.75 228 ILE A CA 1
ATOM 1783 C C . ILE A 1 228 ? 0.340 -17.554 4.175 1.00 94.75 228 ILE A C 1
ATOM 1785 O O . ILE A 1 228 ? -0.324 -16.902 4.976 1.00 94.75 228 ILE A O 1
ATOM 1789 N N . LEU A 1 229 ? -0.222 -18.221 3.159 1.00 95.50 229 LEU A N 1
ATOM 1790 C CA . LEU A 1 229 ? -1.663 -18.150 2.887 1.00 95.50 229 LEU A CA 1
ATOM 1791 C C . LEU A 1 229 ? -2.500 -18.708 4.047 1.00 95.50 229 LEU A C 1
ATOM 1793 O O . LEU A 1 229 ? -3.462 -18.066 4.468 1.00 95.50 229 LEU A O 1
ATOM 1797 N N . ILE A 1 230 ? -2.097 -19.846 4.620 1.00 95.69 230 ILE A N 1
ATOM 1798 C CA . ILE A 1 230 ? -2.761 -20.410 5.802 1.00 95.69 230 ILE A CA 1
ATOM 1799 C C . ILE A 1 230 ? -2.575 -19.496 7.022 1.00 95.69 230 ILE A C 1
ATOM 1801 O O . ILE A 1 230 ? -3.506 -19.297 7.798 1.00 95.69 230 ILE A O 1
ATOM 1805 N N . SER A 1 231 ? -1.402 -18.879 7.190 1.00 94.88 231 SER A N 1
ATOM 1806 C CA . SER A 1 231 ? -1.171 -17.942 8.300 1.00 94.88 231 SER A CA 1
ATOM 1807 C C . SER A 1 231 ? -2.086 -16.717 8.220 1.00 94.88 231 SER A C 1
ATOM 1809 O O . SER A 1 231 ? -2.607 -16.284 9.249 1.00 94.88 231 SER A O 1
ATOM 1811 N N . ILE A 1 232 ? -2.311 -16.175 7.016 1.00 96.69 232 ILE A N 1
ATOM 1812 C CA . ILE A 1 232 ? -3.264 -15.077 6.789 1.00 96.69 232 ILE A CA 1
ATOM 1813 C C . ILE A 1 232 ? -4.666 -15.508 7.219 1.00 96.69 232 ILE A C 1
ATOM 1815 O O . ILE A 1 232 ? -5.260 -14.855 8.078 1.00 96.69 232 ILE A O 1
ATOM 1819 N N . SER A 1 233 ? -5.135 -16.642 6.689 1.00 97.25 233 SER A N 1
ATOM 1820 C CA . SER A 1 233 ? -6.430 -17.235 7.038 1.00 97.25 233 SER A CA 1
ATOM 1821 C C . SER A 1 233 ? -6.593 -17.395 8.550 1.00 97.25 233 SER A C 1
ATOM 1823 O O . SER A 1 233 ? -7.545 -16.886 9.144 1.00 97.25 233 SER A O 1
ATOM 1825 N N . THR A 1 234 ? -5.602 -18.013 9.196 1.00 95.69 234 THR A N 1
ATOM 1826 C CA . THR A 1 234 ? -5.608 -18.285 10.635 1.00 95.69 234 THR A CA 1
ATOM 1827 C C . THR A 1 234 ? -5.772 -16.995 11.433 1.00 95.69 234 THR A C 1
ATOM 1829 O O . THR A 1 234 ? -6.642 -16.908 12.296 1.00 95.69 234 THR A O 1
ATOM 1832 N N . VAL A 1 235 ? -4.958 -15.973 11.153 1.00 96.44 235 VAL A N 1
ATOM 1833 C CA . VAL A 1 235 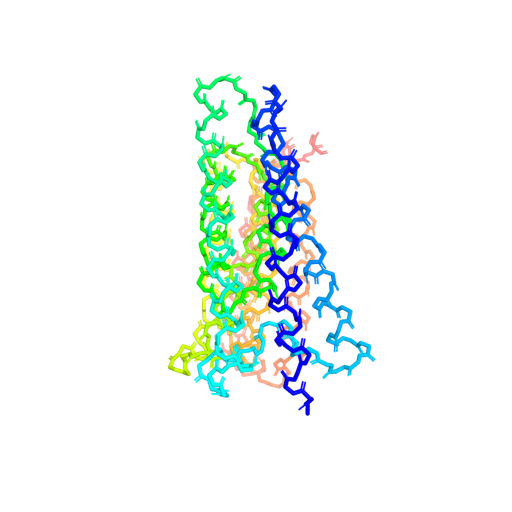? -4.998 -14.710 11.903 1.00 96.44 235 VAL A CA 1
ATOM 1834 C C . VAL A 1 235 ? -6.336 -14.005 11.705 1.00 96.44 235 VAL A C 1
ATOM 1836 O O . VAL A 1 235 ? -6.957 -13.604 12.686 1.00 96.44 235 VAL A O 1
ATOM 1839 N N . VAL A 1 236 ? -6.808 -13.879 10.464 1.00 97.06 236 VAL A N 1
ATOM 1840 C CA . VAL A 1 236 ? -8.068 -13.188 10.146 1.00 97.06 236 VAL A CA 1
ATOM 1841 C C . VAL A 1 236 ? -9.254 -13.903 10.791 1.00 97.06 236 VAL A C 1
ATOM 1843 O O . VAL A 1 236 ? -10.108 -13.258 11.405 1.00 97.06 236 VAL A O 1
ATOM 1846 N N . TRP A 1 237 ? -9.276 -15.236 10.732 1.00 96.56 237 TRP A N 1
ATOM 1847 C CA . TRP A 1 237 ? -10.336 -16.042 11.325 1.00 96.56 237 TRP A CA 1
ATOM 1848 C C . TRP A 1 237 ? -10.340 -15.943 12.853 1.00 96.56 237 TRP A C 1
ATOM 1850 O O . TRP A 1 237 ? -11.374 -15.639 13.451 1.00 96.56 237 TRP A O 1
ATOM 1860 N N . VAL A 1 238 ? -9.185 -16.139 13.493 1.00 95.75 238 VAL A N 1
ATOM 1861 C CA . VAL A 1 238 ? -9.032 -16.057 14.954 1.00 95.75 238 VAL A CA 1
ATOM 1862 C C . VAL A 1 238 ? -9.429 -14.678 15.465 1.00 95.75 238 VAL A C 1
ATOM 1864 O O . VAL A 1 238 ? -10.208 -14.576 16.412 1.00 95.75 238 VAL A O 1
ATOM 1867 N N . VAL A 1 239 ? -8.949 -13.613 14.819 1.00 96.06 239 VAL A N 1
ATOM 1868 C CA . VAL A 1 239 ? -9.327 -12.240 15.168 1.00 96.06 239 VAL A CA 1
ATOM 1869 C C . VAL A 1 239 ? -10.833 -12.034 14.984 1.00 96.06 239 VAL A C 1
ATOM 1871 O O . VAL A 1 239 ? -11.471 -11.419 15.835 1.00 96.06 239 VAL A O 1
ATOM 1874 N N . GLY A 1 240 ? -11.428 -12.602 13.933 1.00 94.19 240 GLY A N 1
ATOM 1875 C CA . GLY A 1 240 ? -12.871 -12.575 13.713 1.00 94.19 240 GLY A CA 1
ATOM 1876 C C . GLY A 1 240 ? -13.688 -13.273 14.801 1.00 94.19 240 GLY A C 1
ATOM 1877 O O . GLY A 1 240 ? -14.764 -12.788 15.143 1.00 94.19 240 GLY A O 1
ATOM 1878 N N . ILE A 1 241 ? -13.196 -14.382 15.361 1.00 93.62 241 ILE A N 1
ATOM 1879 C CA . ILE A 1 241 ? -13.837 -15.061 16.498 1.00 93.62 241 ILE A CA 1
ATOM 1880 C C . ILE A 1 241 ? -13.722 -14.197 17.756 1.00 93.62 241 ILE A C 1
ATOM 1882 O O . ILE A 1 241 ? -14.732 -13.915 18.391 1.00 93.62 241 ILE A O 1
ATOM 1886 N N . LEU A 1 242 ? -12.513 -13.738 18.086 1.00 93.62 242 LEU A N 1
ATOM 1887 C CA . LEU A 1 242 ? -12.245 -13.016 19.335 1.00 93.62 242 LEU A CA 1
ATOM 1888 C C . LEU A 1 242 ? -12.867 -11.614 19.383 1.00 93.62 242 LEU A C 1
ATOM 1890 O O . LEU A 1 242 ? -13.145 -11.115 20.467 1.00 93.62 242 LEU A O 1
ATOM 1894 N N . GLN A 1 243 ? -13.077 -10.971 18.231 1.00 93.31 243 GLN A N 1
ATOM 1895 C CA . GLN A 1 243 ? -13.756 -9.672 18.138 1.00 93.31 243 GLN A CA 1
ATOM 1896 C C . GLN A 1 243 ? -15.250 -9.787 17.818 1.00 93.31 243 GLN A C 1
ATOM 1898 O O . GLN A 1 243 ? -15.881 -8.760 17.584 1.00 93.31 243 GLN A O 1
ATOM 1903 N N . LEU A 1 244 ? -15.806 -11.005 17.738 1.00 91.75 244 LEU A N 1
ATOM 1904 C CA . LEU A 1 244 ? -17.200 -11.243 17.343 1.00 91.75 244 LEU A CA 1
ATOM 1905 C C . LEU A 1 244 ? -17.553 -10.524 16.025 1.00 91.75 244 LEU A C 1
ATOM 1907 O O . LEU A 1 244 ? -18.524 -9.786 15.916 1.00 91.75 244 LEU A O 1
ATOM 1911 N N . ARG A 1 245 ? -16.704 -10.691 15.001 1.00 91.25 245 ARG A N 1
ATOM 1912 C CA . ARG A 1 245 ? -16.884 -10.083 13.674 1.00 91.25 245 ARG A CA 1
ATOM 1913 C C . ARG A 1 245 ? -17.142 -11.151 12.632 1.00 91.25 245 ARG A C 1
ATOM 1915 O O . ARG A 1 245 ? -16.213 -11.715 12.049 1.00 91.25 245 ARG A O 1
ATOM 1922 N N . ARG A 1 246 ? -18.421 -11.386 12.330 1.00 91.12 246 ARG A N 1
ATOM 1923 C CA . ARG A 1 246 ? -18.860 -12.344 11.299 1.00 91.12 246 ARG A CA 1
ATOM 1924 C C . ARG A 1 246 ? -18.141 -12.189 9.955 1.00 91.12 246 ARG A C 1
ATOM 1926 O O . ARG A 1 246 ? -17.761 -13.194 9.363 1.00 91.12 246 ARG A O 1
ATOM 1933 N N . VAL A 1 247 ? -17.919 -10.957 9.491 1.00 94.19 247 VAL A N 1
ATOM 1934 C CA . VAL A 1 247 ? -17.242 -10.695 8.205 1.00 94.19 247 VAL A CA 1
ATOM 1935 C C . VAL A 1 247 ? -15.828 -11.284 8.184 1.00 94.19 247 VAL A C 1
ATOM 1937 O O . VAL A 1 247 ? -15.475 -11.960 7.225 1.00 94.19 247 VAL A O 1
ATOM 1940 N N . LEU A 1 248 ? -15.048 -11.101 9.254 1.00 94.06 248 LEU A N 1
ATOM 1941 C CA . LEU A 1 248 ? -13.683 -11.634 9.344 1.00 94.06 248 LEU A CA 1
ATOM 1942 C C . LEU A 1 248 ? -13.675 -13.164 9.470 1.00 94.06 248 LEU A C 1
ATOM 1944 O O . LEU A 1 248 ? -12.825 -13.815 8.875 1.00 94.06 248 LEU A O 1
ATOM 1948 N N . ARG A 1 249 ? -14.653 -13.753 10.175 1.00 94.62 249 ARG A N 1
ATOM 1949 C CA . ARG A 1 249 ? -14.803 -15.220 10.260 1.00 94.62 249 ARG A CA 1
ATOM 1950 C C . ARG A 1 249 ? -15.041 -15.849 8.884 1.00 94.62 249 ARG A C 1
ATOM 1952 O O . ARG A 1 249 ? -14.417 -16.849 8.544 1.00 94.62 249 ARG A O 1
ATOM 1959 N N . VAL A 1 250 ? -15.938 -15.259 8.090 1.00 95.19 250 VAL A N 1
ATOM 1960 C CA . VAL A 1 250 ? -16.235 -15.729 6.726 1.00 95.19 250 VAL A CA 1
ATOM 1961 C C . VAL A 1 250 ? -15.040 -15.510 5.800 1.00 95.19 250 VAL A C 1
ATOM 1963 O O . VAL A 1 250 ? -14.741 -16.383 4.990 1.00 95.19 250 VAL A O 1
ATOM 1966 N N . TRP A 1 251 ? -14.353 -14.373 5.935 1.00 96.94 251 TRP A N 1
ATOM 1967 C CA . TRP A 1 251 ? -13.170 -14.074 5.137 1.00 96.94 251 TRP A CA 1
ATOM 1968 C C . TRP A 1 251 ? -12.036 -15.066 5.425 1.00 96.94 251 TRP A C 1
ATOM 1970 O O . TRP A 1 251 ? -11.553 -15.687 4.489 1.00 96.94 251 TRP A O 1
ATOM 1980 N N . GLY A 1 252 ? -11.725 -15.344 6.695 1.00 95.56 252 GLY A N 1
ATOM 1981 C CA . GLY A 1 252 ? -10.721 -16.351 7.053 1.00 95.56 252 GLY A CA 1
ATOM 1982 C C . GLY A 1 252 ? -11.038 -17.741 6.485 1.00 95.56 252 GLY A C 1
ATOM 1983 O O . GLY A 1 252 ? -10.195 -18.357 5.848 1.00 95.56 252 GLY A O 1
ATOM 1984 N N . LEU A 1 253 ? -12.289 -18.210 6.582 1.00 95.50 253 LEU A N 1
ATOM 1985 C CA . LEU A 1 253 ? -12.684 -19.480 5.951 1.00 95.50 253 LEU A CA 1
ATOM 1986 C C . LEU A 1 253 ? -12.473 -19.474 4.426 1.00 95.50 253 LEU A C 1
ATOM 1988 O O . LEU A 1 253 ? -12.077 -20.485 3.841 1.00 95.50 253 LEU A O 1
ATOM 1992 N N . PHE A 1 254 ? -12.755 -18.349 3.770 1.00 96.50 254 PHE A N 1
ATOM 1993 C CA . PHE A 1 254 ? -12.533 -18.194 2.337 1.00 96.50 254 PHE A CA 1
ATOM 1994 C C . PHE A 1 254 ? -11.038 -18.182 1.988 1.00 96.50 254 PHE A C 1
ATOM 1996 O O . PHE A 1 254 ? -10.636 -18.835 1.022 1.00 96.50 254 PHE A O 1
ATOM 2003 N N . ASP A 1 255 ? -10.211 -17.527 2.803 1.00 96.25 255 ASP A N 1
ATOM 2004 C CA . ASP A 1 255 ? -8.756 -17.512 2.653 1.00 96.25 255 ASP A CA 1
ATOM 2005 C C . ASP A 1 255 ? -8.171 -18.919 2.786 1.00 96.25 255 ASP A C 1
ATOM 2007 O O . ASP A 1 255 ? -7.305 -19.281 1.994 1.00 96.25 255 ASP A O 1
ATOM 2011 N N . LEU A 1 256 ? -8.681 -19.753 3.702 1.00 96.69 256 LEU A N 1
ATOM 2012 C CA . LEU A 1 256 ? -8.275 -21.158 3.816 1.00 96.69 256 LEU A CA 1
ATOM 2013 C C . LEU A 1 256 ? -8.560 -21.944 2.530 1.00 96.69 256 LEU A C 1
ATOM 2015 O O . LEU A 1 256 ? -7.704 -22.681 2.034 1.00 96.69 256 LEU A O 1
ATOM 2019 N N . LEU A 1 257 ? -9.757 -21.785 1.959 1.00 96.69 257 LEU A N 1
ATOM 2020 C CA . LEU A 1 257 ? -10.114 -22.444 0.701 1.00 96.69 257 LEU A CA 1
ATOM 2021 C C . LEU A 1 257 ? -9.193 -21.994 -0.437 1.00 96.69 257 LEU A C 1
ATOM 2023 O O . LEU A 1 257 ? -8.686 -22.833 -1.186 1.00 96.69 257 LEU A O 1
ATOM 2027 N N . ILE A 1 258 ? -8.932 -20.687 -0.538 1.00 94.88 258 ILE A N 1
ATOM 2028 C CA . ILE A 1 258 ? -7.978 -20.138 -1.505 1.00 94.88 258 ILE A CA 1
ATOM 2029 C C . ILE A 1 258 ? -6.581 -20.698 -1.254 1.00 94.88 258 ILE A C 1
ATOM 2031 O O . ILE A 1 258 ? -5.925 -21.099 -2.211 1.00 94.88 258 ILE A O 1
ATOM 2035 N N . ALA A 1 259 ? -6.131 -20.772 -0.003 1.00 94.56 259 ALA A N 1
ATOM 2036 C CA . ALA A 1 259 ? -4.817 -21.279 0.358 1.00 94.56 259 ALA A CA 1
ATOM 2037 C C . ALA A 1 259 ? -4.623 -22.710 -0.141 1.00 94.56 259 ALA A C 1
ATOM 2039 O O . ALA A 1 259 ? -3.612 -22.992 -0.782 1.00 94.56 259 ALA A O 1
ATOM 2040 N N . ILE A 1 260 ? -5.605 -23.591 0.076 1.00 93.75 260 ILE A N 1
ATOM 2041 C CA . ILE A 1 260 ? -5.570 -24.986 -0.380 1.00 93.75 260 ILE A CA 1
ATOM 2042 C C . ILE A 1 260 ? -5.558 -25.055 -1.912 1.00 93.75 260 ILE A C 1
ATOM 2044 O O . ILE A 1 260 ? -4.705 -25.730 -2.492 1.00 93.75 260 ILE A O 1
ATOM 2048 N N . ILE A 1 261 ? -6.474 -24.342 -2.577 1.00 94.19 261 ILE A N 1
ATOM 2049 C CA . ILE A 1 261 ? -6.607 -24.370 -4.040 1.00 94.19 261 ILE A CA 1
ATOM 2050 C C . ILE A 1 261 ? -5.351 -23.799 -4.707 1.00 94.19 261 ILE A C 1
ATOM 2052 O O . ILE A 1 261 ? -4.768 -24.451 -5.570 1.00 94.19 261 ILE A O 1
ATOM 2056 N N . ALA A 1 262 ? -4.904 -22.613 -4.295 1.00 91.94 262 ALA A N 1
ATOM 2057 C CA . ALA A 1 262 ? -3.725 -21.953 -4.845 1.00 91.94 262 ALA A CA 1
ATOM 2058 C C . ALA A 1 262 ? -2.471 -22.803 -4.635 1.00 91.94 262 ALA A C 1
ATOM 2060 O O . ALA A 1 262 ? -1.694 -22.997 -5.563 1.00 91.94 262 ALA A O 1
ATOM 2061 N N . SER A 1 263 ? -2.312 -23.378 -3.445 1.00 91.81 263 SER A N 1
ATOM 2062 C CA . SER A 1 263 ? -1.197 -24.264 -3.127 1.00 91.81 263 SER A CA 1
ATOM 2063 C C . SER A 1 263 ? -1.173 -25.505 -4.020 1.00 91.81 263 SER A C 1
ATOM 2065 O O . SER A 1 263 ? -0.136 -25.822 -4.592 1.00 91.81 263 SER A O 1
ATOM 2067 N N . LEU A 1 264 ? -2.306 -26.186 -4.208 1.00 91.62 264 LEU A N 1
ATOM 2068 C CA . LEU A 1 264 ? -2.382 -27.362 -5.081 1.00 91.62 264 LEU A CA 1
ATOM 2069 C C . LEU A 1 264 ? -2.159 -27.015 -6.559 1.00 91.62 264 LEU A C 1
ATOM 2071 O O . LEU A 1 264 ? -1.460 -27.750 -7.254 1.00 91.62 264 LEU A O 1
ATOM 2075 N N . LEU A 1 265 ? -2.726 -25.904 -7.040 1.00 92.50 265 LEU A N 1
ATOM 2076 C CA . LEU A 1 265 ? -2.625 -25.495 -8.443 1.00 92.50 265 LEU A CA 1
ATOM 2077 C C . LEU A 1 265 ? -1.231 -24.981 -8.812 1.00 92.50 265 LEU A C 1
ATOM 2079 O O . LEU A 1 265 ? -0.714 -25.337 -9.868 1.00 92.50 265 LEU A O 1
ATOM 2083 N N . VAL A 1 266 ? -0.630 -24.144 -7.964 1.00 91.75 266 VAL A N 1
ATOM 2084 C CA . VAL A 1 266 ? 0.644 -23.475 -8.264 1.00 91.75 266 VAL A CA 1
ATOM 2085 C C . VAL A 1 266 ? 1.824 -24.423 -8.085 1.00 91.75 266 VAL A C 1
ATOM 2087 O O . VAL A 1 266 ? 2.710 -24.470 -8.935 1.00 91.75 266 VAL A O 1
ATOM 2090 N N . LEU A 1 267 ? 1.842 -25.194 -6.997 1.00 89.00 267 LEU A N 1
ATOM 2091 C CA . LEU A 1 267 ? 2.946 -26.111 -6.715 1.00 89.00 267 LEU A CA 1
ATOM 2092 C C . LEU A 1 267 ? 2.760 -27.464 -7.426 1.00 89.00 267 LEU A C 1
ATOM 2094 O O . LEU A 1 267 ? 3.751 -28.131 -7.734 1.00 89.00 267 LEU A O 1
ATOM 2098 N N . GLY A 1 268 ? 1.531 -27.868 -7.760 1.00 87.44 268 GLY A N 1
ATOM 2099 C CA . GLY A 1 268 ? 1.260 -29.030 -8.610 1.00 87.44 268 GLY A CA 1
ATOM 2100 C C . GLY A 1 268 ? 1.948 -30.307 -8.117 1.00 87.44 268 GLY A C 1
ATOM 2101 O O . GLY A 1 268 ? 1.753 -30.741 -6.983 1.00 87.44 268 GLY A O 1
ATOM 2102 N N . SER A 1 269 ? 2.799 -30.908 -8.954 1.00 85.19 269 SER A N 1
ATOM 2103 C CA . SER A 1 269 ? 3.550 -32.120 -8.593 1.00 85.19 269 SER A CA 1
ATOM 2104 C C . SER A 1 269 ? 4.537 -31.907 -7.443 1.00 85.19 269 SER A C 1
ATOM 2106 O O . SER A 1 269 ? 4.809 -32.848 -6.701 1.00 85.19 269 SER A O 1
ATOM 2108 N N . THR A 1 270 ? 5.038 -30.683 -7.239 1.00 86.81 270 THR A N 1
ATOM 2109 C CA . THR A 1 270 ? 5.950 -30.391 -6.125 1.00 86.81 270 THR A CA 1
ATOM 2110 C C . THR A 1 270 ? 5.257 -30.501 -4.768 1.00 86.81 270 THR A C 1
ATOM 2112 O O . THR A 1 270 ? 5.928 -30.838 -3.792 1.00 86.81 270 THR A O 1
ATOM 2115 N N . MET A 1 271 ? 3.926 -30.344 -4.700 1.00 85.62 271 MET A N 1
ATOM 2116 C CA . MET A 1 271 ? 3.167 -30.613 -3.471 1.00 85.62 271 MET A CA 1
ATOM 2117 C C . MET A 1 271 ? 3.167 -32.075 -3.066 1.00 85.62 271 MET A C 1
ATOM 2119 O O . MET A 1 271 ? 3.042 -32.368 -1.885 1.00 85.62 271 MET A O 1
ATOM 2123 N N . LEU A 1 272 ? 3.314 -32.996 -4.018 1.00 84.56 272 LEU A N 1
ATOM 2124 C CA . LEU A 1 272 ? 3.310 -34.429 -3.728 1.00 84.56 272 LEU A CA 1
ATOM 2125 C C . LEU A 1 272 ? 4.626 -34.900 -3.099 1.00 84.56 272 LEU A C 1
ATOM 2127 O O . LEU A 1 272 ? 4.724 -36.051 -2.675 1.00 84.56 272 LEU A O 1
ATOM 2131 N N . ASN A 1 273 ? 5.629 -34.020 -2.996 1.00 91.62 273 ASN A N 1
ATOM 2132 C CA . ASN A 1 273 ? 6.819 -34.301 -2.211 1.00 91.62 273 ASN A CA 1
ATOM 2133 C C . ASN A 1 273 ? 6.423 -34.537 -0.743 1.00 91.62 273 ASN A C 1
ATOM 2135 O O . ASN A 1 273 ? 5.817 -33.649 -0.136 1.00 91.62 273 ASN A O 1
ATOM 2139 N N . PRO A 1 274 ? 6.808 -35.678 -0.135 1.00 91.38 274 PRO A N 1
ATOM 2140 C CA . PRO A 1 274 ? 6.348 -36.049 1.202 1.00 91.38 274 PRO A CA 1
ATOM 2141 C C . PRO A 1 274 ? 6.597 -34.978 2.268 1.00 91.38 274 PRO A C 1
ATOM 2143 O O . PRO A 1 274 ? 5.746 -34.755 3.121 1.00 91.38 274 PRO A O 1
ATOM 2146 N N . SER A 1 275 ? 7.736 -34.284 2.206 1.00 90.38 275 SER A N 1
ATOM 2147 C CA . SER A 1 275 ? 8.091 -33.221 3.151 1.00 90.38 275 SER A CA 1
ATOM 2148 C C . SER A 1 275 ? 7.190 -31.989 3.030 1.00 90.38 275 SER A C 1
ATOM 2150 O O . SER A 1 275 ? 6.708 -31.485 4.043 1.00 90.38 275 SER A O 1
ATOM 2152 N N . ILE A 1 276 ? 6.936 -31.518 1.806 1.00 89.56 276 ILE A N 1
ATOM 2153 C CA . ILE A 1 276 ? 6.109 -30.332 1.539 1.00 89.56 276 ILE A CA 1
ATOM 2154 C C . ILE A 1 276 ? 4.649 -30.620 1.901 1.00 89.56 276 ILE A C 1
ATOM 2156 O O . ILE A 1 276 ? 4.008 -29.805 2.572 1.00 89.56 276 ILE A O 1
ATOM 2160 N N . LEU A 1 277 ? 4.150 -31.801 1.521 1.00 91.56 277 LEU A N 1
ATOM 2161 C CA . LEU A 1 277 ? 2.802 -32.245 1.859 1.00 91.56 277 LEU A CA 1
ATOM 2162 C C . LEU A 1 277 ? 2.607 -32.334 3.374 1.00 91.56 277 LEU A C 1
ATOM 2164 O O . LEU A 1 277 ? 1.635 -31.798 3.900 1.00 91.56 277 LEU A O 1
ATOM 2168 N N . LEU A 1 278 ? 3.545 -32.980 4.076 1.00 93.31 278 LEU A N 1
ATOM 2169 C CA . LEU A 1 278 ? 3.492 -33.148 5.527 1.00 93.31 278 LEU A CA 1
ATOM 2170 C C . LEU A 1 278 ? 3.435 -31.793 6.239 1.00 93.31 278 LEU A C 1
ATOM 2172 O O . LEU A 1 278 ? 2.568 -31.586 7.082 1.00 93.31 278 LEU A O 1
ATOM 2176 N N . ILE A 1 279 ? 4.331 -30.865 5.891 1.00 92.06 279 ILE A N 1
ATOM 2177 C CA . ILE A 1 279 ? 4.376 -29.535 6.515 1.00 92.06 279 ILE A CA 1
ATOM 2178 C C . ILE A 1 279 ? 3.071 -28.777 6.252 1.00 92.06 279 ILE A C 1
ATOM 2180 O O . ILE A 1 279 ? 2.497 -28.219 7.184 1.00 92.06 279 ILE A O 1
ATOM 2184 N N . SER A 1 280 ? 2.565 -28.808 5.018 1.00 90.88 280 SER A N 1
ATOM 2185 C CA . SER A 1 280 ? 1.309 -28.134 4.661 1.00 90.88 280 SER A CA 1
ATOM 2186 C C . SER A 1 280 ? 0.113 -28.703 5.436 1.00 90.88 280 SER A C 1
ATOM 2188 O O . SER A 1 280 ? -0.714 -27.944 5.936 1.00 90.88 280 SER A O 1
ATOM 2190 N N . LEU A 1 281 ? 0.046 -30.030 5.602 1.00 92.94 281 LEU A N 1
ATOM 2191 C CA . LEU A 1 281 ? -0.999 -30.692 6.388 1.00 92.94 281 LEU A CA 1
ATOM 2192 C C . LEU A 1 281 ? -0.892 -30.393 7.885 1.00 92.94 281 LEU A C 1
ATOM 2194 O O . LEU A 1 281 ? -1.919 -30.217 8.530 1.00 92.94 281 LEU A O 1
ATOM 2198 N N . ILE A 1 282 ? 0.321 -30.318 8.440 1.00 93.75 282 ILE A N 1
ATOM 2199 C CA . ILE A 1 282 ? 0.528 -29.926 9.841 1.00 93.75 282 ILE A CA 1
ATOM 2200 C C . ILE A 1 282 ? 0.011 -28.505 10.063 1.00 93.75 282 ILE A C 1
ATOM 2202 O O . ILE A 1 282 ? -0.742 -28.274 11.004 1.00 93.75 282 ILE A O 1
ATOM 2206 N N . VAL A 1 283 ? 0.385 -27.569 9.189 1.00 93.31 283 VAL A N 1
ATOM 2207 C CA . VAL A 1 283 ? -0.034 -26.165 9.286 1.00 93.31 283 VAL A CA 1
ATOM 2208 C C . VAL A 1 283 ? -1.563 -26.046 9.207 1.00 93.31 283 VAL A C 1
ATOM 2210 O O . VAL A 1 283 ? -2.167 -25.406 10.065 1.00 93.31 283 VAL A O 1
ATOM 2213 N N . LEU A 1 284 ? -2.195 -26.754 8.268 1.00 94.31 284 LEU A N 1
ATOM 2214 C CA . LEU A 1 284 ? -3.654 -26.811 8.131 1.00 94.31 284 LEU A CA 1
ATOM 2215 C C . LEU A 1 284 ? -4.344 -27.461 9.345 1.00 94.31 284 LEU A C 1
ATOM 2217 O O . LEU A 1 284 ? -5.376 -26.983 9.812 1.00 94.31 284 LEU A O 1
ATOM 2221 N N . ALA A 1 285 ? -3.787 -28.549 9.882 1.00 94.31 285 ALA A N 1
ATOM 2222 C CA . ALA A 1 285 ? -4.343 -29.224 11.053 1.00 94.31 285 ALA A CA 1
ATOM 2223 C C . ALA A 1 285 ? -4.273 -28.341 12.308 1.00 94.31 285 ALA A C 1
ATOM 2225 O O . ALA A 1 285 ? -5.218 -28.321 13.097 1.00 94.31 285 ALA A O 1
ATOM 2226 N N . VAL A 1 286 ? -3.176 -27.597 12.480 1.00 93.62 286 VAL A N 1
ATOM 2227 C CA . VAL A 1 286 ? -3.008 -26.639 13.581 1.00 93.62 286 VAL A CA 1
ATOM 2228 C C . VAL A 1 286 ? -4.035 -25.515 13.480 1.00 93.62 286 VAL A C 1
ATOM 2230 O O . VAL A 1 286 ? -4.696 -25.222 14.475 1.00 93.62 286 VAL A O 1
ATOM 2233 N N . GLU A 1 287 ? -4.212 -24.924 12.297 1.00 93.69 287 GLU A N 1
ATOM 2234 C CA . GLU A 1 287 ? -5.220 -23.885 12.062 1.00 93.69 287 GLU A CA 1
ATOM 2235 C C . GLU A 1 287 ? -6.626 -24.374 12.424 1.00 93.69 287 GLU A C 1
ATOM 2237 O O . GLU A 1 287 ? -7.291 -23.774 13.271 1.00 93.69 287 GLU A O 1
ATOM 2242 N N . LEU A 1 288 ? -7.070 -25.488 11.830 1.00 94.12 288 LEU A N 1
ATOM 2243 C CA . LEU A 1 288 ? -8.409 -26.024 12.073 1.00 94.12 288 LEU A CA 1
ATOM 2244 C C . LEU A 1 288 ? -8.605 -26.409 13.541 1.00 94.12 288 LEU A C 1
ATOM 2246 O O . LEU A 1 288 ? -9.661 -26.135 14.112 1.00 94.12 288 LEU A O 1
ATOM 2250 N N . GLY A 1 289 ? -7.596 -27.004 14.180 1.00 93.44 289 GLY A N 1
ATOM 2251 C CA . GLY A 1 289 ? -7.638 -27.322 15.607 1.00 93.44 289 GLY A CA 1
ATOM 2252 C C . GLY A 1 289 ? -7.814 -26.074 16.476 1.00 93.44 289 GLY A C 1
ATOM 2253 O O . GLY A 1 289 ? -8.633 -26.067 17.393 1.00 93.44 289 GLY A O 1
ATOM 2254 N N . PHE A 1 290 ? -7.100 -24.992 16.160 1.00 91.31 290 PHE A N 1
ATOM 2255 C CA . PHE A 1 290 ? -7.177 -23.746 16.919 1.00 91.31 290 PHE A CA 1
ATOM 2256 C C . PHE A 1 290 ? -8.517 -23.025 16.721 1.00 91.31 290 PHE A C 1
ATOM 2258 O O . PHE A 1 290 ? -9.152 -22.604 17.688 1.00 91.31 290 PHE A O 1
ATOM 2265 N N . VAL A 1 291 ? -8.983 -22.939 15.474 1.00 92.44 291 VAL A N 1
ATOM 2266 C CA . VAL A 1 291 ? -10.264 -22.323 15.111 1.00 92.44 291 VAL A CA 1
ATOM 2267 C C . VAL A 1 291 ? -11.441 -23.076 15.725 1.00 92.44 291 VAL A C 1
ATOM 2269 O O . VAL A 1 291 ? -12.336 -22.454 16.295 1.00 92.44 291 VAL A O 1
ATOM 2272 N N . THR A 1 292 ? -11.449 -24.409 15.644 1.00 91.81 292 THR A N 1
ATOM 2273 C CA . THR A 1 292 ? -12.527 -25.226 16.226 1.00 91.81 292 THR A CA 1
ATOM 2274 C C . THR A 1 292 ? -12.573 -25.090 17.743 1.00 91.81 292 THR A C 1
ATOM 2276 O O . THR A 1 292 ? -13.645 -24.859 18.300 1.00 91.81 292 THR A O 1
ATOM 2279 N N . TRP A 1 293 ? -11.419 -25.144 18.412 1.00 95.06 293 TRP A N 1
ATOM 2280 C CA . TRP A 1 293 ? -11.333 -24.938 19.855 1.00 95.06 293 TRP A CA 1
ATOM 2281 C C . TRP A 1 293 ? -11.832 -23.550 20.283 1.00 95.06 293 TRP A C 1
ATOM 2283 O O . TRP A 1 293 ? -12.640 -23.447 21.209 1.00 95.06 293 TRP A O 1
ATOM 2293 N N . LEU A 1 294 ? -11.412 -22.486 19.589 1.00 92.06 294 LEU A N 1
ATOM 2294 C CA . LEU A 1 294 ? -11.872 -21.123 19.873 1.00 92.06 294 LEU A CA 1
ATOM 2295 C C . LEU A 1 294 ? -13.360 -20.927 19.578 1.00 92.06 294 LEU A C 1
ATOM 2297 O O . LEU A 1 294 ? -14.035 -20.216 20.321 1.00 92.06 294 LEU A O 1
ATOM 2301 N N . SER A 1 295 ? -13.879 -21.541 18.516 1.00 89.19 295 SER A N 1
ATOM 2302 C CA . SER A 1 295 ? -15.298 -21.448 18.172 1.00 89.19 295 SER A CA 1
ATOM 2303 C C . SER A 1 295 ? -16.178 -22.136 19.214 1.00 89.19 295 SER A C 1
ATOM 2305 O O . SER A 1 295 ? -17.223 -21.595 19.554 1.00 89.19 295 SER A O 1
ATOM 2307 N N . LEU A 1 296 ? -15.758 -23.295 19.734 1.00 90.50 296 LEU A N 1
ATOM 2308 C CA . LEU A 1 296 ? -16.467 -23.999 20.809 1.00 90.50 296 LEU A CA 1
ATOM 2309 C C . LEU A 1 296 ? -16.389 -23.229 22.132 1.00 90.50 296 LEU A C 1
ATOM 2311 O O . LEU A 1 296 ? -17.375 -23.118 22.849 1.00 90.50 296 LEU A O 1
ATOM 2315 N N . SER A 1 297 ? -15.225 -22.653 22.440 1.00 90.75 297 SER A N 1
ATOM 2316 C CA . SER A 1 297 ? -15.019 -21.910 23.691 1.00 90.75 297 SER A CA 1
ATOM 2317 C C . SER A 1 297 ? -15.854 -20.627 23.774 1.00 90.75 297 SER A C 1
ATOM 2319 O O . SER A 1 297 ? -16.185 -20.197 24.873 1.00 90.75 297 SER A O 1
ATOM 2321 N N . ASN A 1 298 ? -16.202 -20.030 22.629 1.00 88.12 298 ASN A N 1
ATOM 2322 C CA . ASN A 1 298 ? -16.966 -18.781 22.545 1.00 88.12 298 ASN A CA 1
ATOM 2323 C C . ASN A 1 298 ? -18.377 -18.980 21.955 1.00 88.12 298 ASN A C 1
ATOM 2325 O O . ASN A 1 298 ? -19.010 -18.017 21.527 1.00 88.12 298 ASN A O 1
ATOM 2329 N N . GLU A 1 299 ? -18.880 -20.217 21.900 1.00 85.00 299 GLU A N 1
ATOM 2330 C CA . GLU A 1 299 ? -20.117 -20.570 21.186 1.00 85.00 299 GLU A CA 1
ATOM 2331 C C . GLU A 1 299 ? -21.327 -19.725 21.624 1.00 85.00 299 GLU A C 1
ATOM 2333 O O . GLU A 1 299 ? -22.051 -19.191 20.783 1.00 85.00 299 GLU A O 1
ATOM 2338 N N . GLU A 1 300 ? -21.509 -19.526 22.933 1.00 84.00 300 GLU A N 1
ATOM 2339 C CA . GLU A 1 300 ? -22.634 -18.757 23.480 1.00 84.00 300 GLU A CA 1
ATOM 2340 C C . GLU A 1 300 ? -22.653 -17.288 23.039 1.00 84.00 300 GLU A C 1
ATOM 2342 O O . GLU A 1 300 ? -23.723 -16.683 22.930 1.00 84.00 300 GLU A O 1
ATOM 2347 N N . GLU A 1 301 ? -21.480 -16.695 22.829 1.00 82.25 301 GLU A N 1
ATOM 2348 C CA . GLU A 1 301 ? -21.342 -15.316 22.364 1.00 82.25 301 GLU A CA 1
ATOM 2349 C C . GLU A 1 301 ? -21.531 -15.243 20.848 1.00 82.25 301 GLU A C 1
ATOM 2351 O O . GLU A 1 301 ? -22.228 -14.360 20.355 1.00 82.25 301 GLU A O 1
ATOM 2356 N N . LEU A 1 302 ? -21.003 -16.227 20.116 1.00 78.25 302 LEU A N 1
ATOM 2357 C CA . LEU A 1 302 ? -21.088 -16.294 18.657 1.00 78.25 302 LEU A CA 1
ATOM 2358 C C . LEU A 1 302 ? -22.505 -16.562 18.133 1.00 78.25 302 LEU A C 1
ATOM 2360 O O . LEU A 1 302 ? -22.784 -16.194 16.998 1.00 78.25 302 LEU A O 1
ATOM 2364 N N . ILE A 1 303 ? -23.378 -17.212 18.912 1.00 79.75 303 ILE A N 1
ATOM 2365 C CA . ILE A 1 303 ? -24.794 -17.435 18.549 1.00 79.75 303 ILE A CA 1
ATOM 2366 C C . ILE A 1 303 ? -25.611 -16.135 18.648 1.00 79.75 303 ILE A C 1
ATOM 2368 O O . ILE A 1 303 ? -26.652 -16.004 18.002 1.00 79.75 303 ILE A O 1
ATOM 2372 N N . LYS A 1 304 ? -25.163 -15.180 19.471 1.00 77.12 304 LYS A N 1
ATOM 2373 C CA . LYS A 1 304 ? -25.850 -13.899 19.694 1.00 77.12 304 LYS A CA 1
ATOM 2374 C C . LYS A 1 304 ? -25.494 -12.834 18.644 1.00 77.12 304 LYS A C 1
ATOM 2376 O O . LYS A 1 304 ? -26.199 -11.828 18.588 1.00 77.12 304 LYS A O 1
ATOM 2381 N N . ASP A 1 305 ? -24.434 -13.062 17.863 1.00 66.31 305 ASP A N 1
ATOM 2382 C CA . ASP A 1 305 ? -23.898 -12.214 16.778 1.00 66.31 305 ASP A CA 1
ATOM 2383 C C . ASP A 1 305 ? -24.375 -12.671 15.384 1.00 66.31 305 ASP A C 1
ATOM 2385 O O . ASP A 1 305 ? -24.949 -11.849 14.632 1.00 66.31 305 ASP A O 1
#

pLDDT: mean 89.89, std 7.46, range [45.94, 97.88]